Protein AF-A0A3S1BYD7-F1 (afdb_monomer_lite)

InterPro domains:
  IPR038269 SCAN domain superfamily [G3DSA:1.10.4020.10] (41-132)

pLDDT: mean 80.44, std 8.36, range [53.59, 92.0]

Structure (mmCIF, N/CA/C/O backbone):
data_AF-A0A3S1BYD7-F1
#
_entry.id   AF-A0A3S1BYD7-F1
#
loop_
_atom_site.group_PDB
_atom_site.id
_atom_site.type_symbol
_atom_site.label_atom_id
_atom_site.label_alt_id
_atom_site.label_comp_id
_atom_site.label_asym_id
_atom_site.label_entity_id
_atom_site.label_seq_id
_atom_site.pdbx_PDB_ins_code
_atom_site.Cartn_x
_atom_site.Cartn_y
_atom_site.Cartn_z
_atom_site.occupancy
_atom_site.B_iso_or_equiv
_atom_site.auth_seq_id
_atom_site.auth_comp_id
_atom_site.auth_asym_id
_atom_site.auth_atom_id
_atom_site.pdbx_PDB_model_num
ATOM 1 N N . MET A 1 1 ? -75.724 16.930 6.992 1.00 60.81 1 MET A N 1
ATOM 2 C CA . MET A 1 1 ? -74.739 16.779 8.090 1.00 60.81 1 MET A CA 1
ATOM 3 C C . MET A 1 1 ? -73.630 15.796 7.715 1.00 60.81 1 MET A C 1
ATOM 5 O O . MET A 1 1 ? -72.481 16.192 7.836 1.00 60.81 1 MET A O 1
ATOM 9 N N . LEU A 1 2 ? -73.949 14.623 7.149 1.00 60.59 2 LEU A N 1
ATOM 10 C CA . LEU A 1 2 ? -72.972 13.613 6.694 1.00 60.59 2 LEU A CA 1
ATOM 11 C C . LEU A 1 2 ? -71.864 14.118 5.737 1.00 60.59 2 LEU A C 1
ATOM 13 O O . LEU A 1 2 ? -70.693 13.892 6.011 1.00 60.59 2 LEU A O 1
ATOM 17 N N . GLU A 1 3 ? -72.181 14.883 4.685 1.00 68.62 3 GLU A N 1
ATOM 18 C CA . GLU A 1 3 ? -71.160 15.394 3.735 1.00 68.62 3 GLU A CA 1
ATOM 19 C C . GLU A 1 3 ? -70.104 16.321 4.367 1.00 68.62 3 GLU A C 1
ATOM 21 O O . GLU A 1 3 ? -68.963 16.390 3.908 1.00 68.62 3 GLU A O 1
ATOM 26 N N . ARG A 1 4 ? -70.468 17.066 5.422 1.00 69.12 4 ARG A N 1
ATOM 27 C CA . ARG A 1 4 ? -69.513 17.927 6.141 1.00 69.12 4 ARG A CA 1
ATOM 28 C C . ARG A 1 4 ? -68.561 17.101 7.002 1.00 69.12 4 ARG A C 1
ATOM 30 O O . ARG A 1 4 ? -67.399 17.473 7.126 1.00 69.12 4 ARG A O 1
ATOM 37 N N . GLU A 1 5 ? -69.036 15.997 7.569 1.00 73.69 5 GLU A N 1
ATOM 38 C CA . GLU A 1 5 ? -68.197 15.076 8.338 1.00 73.69 5 GLU A CA 1
ATOM 39 C C . GLU A 1 5 ? -67.240 14.290 7.436 1.00 73.69 5 GLU A C 1
ATOM 41 O O . GLU A 1 5 ? -66.079 14.119 7.795 1.00 73.69 5 GLU A O 1
ATOM 46 N N . GLU A 1 6 ? -67.673 13.876 6.243 1.00 76.94 6 GLU A N 1
ATOM 47 C CA . GLU A 1 6 ? -66.800 13.203 5.270 1.00 76.94 6 GLU A CA 1
ATOM 48 C C . GLU A 1 6 ? -65.704 14.123 4.727 1.00 76.94 6 GLU A C 1
ATOM 50 O O . GLU A 1 6 ? -64.537 13.729 4.706 1.00 76.94 6 GLU A O 1
ATOM 55 N N . LYS A 1 7 ? -66.033 15.373 4.372 1.00 78.12 7 LYS A N 1
ATOM 56 C CA . LYS A 1 7 ? -65.018 16.366 3.974 1.00 78.12 7 LYS A CA 1
ATOM 57 C C . LYS A 1 7 ? -64.019 16.647 5.089 1.00 78.12 7 LYS A C 1
ATOM 59 O O . LYS A 1 7 ? -62.832 16.778 4.814 1.00 78.12 7 LYS A O 1
ATOM 64 N N . LYS A 1 8 ? -64.479 16.707 6.341 1.00 77.88 8 LYS A N 1
ATOM 65 C CA . LYS A 1 8 ? -63.600 16.900 7.499 1.00 77.88 8 LYS A CA 1
ATOM 66 C C . LYS A 1 8 ? -62.650 15.712 7.689 1.00 77.88 8 LYS A C 1
ATOM 68 O O . LYS A 1 8 ? -61.458 15.923 7.869 1.00 77.88 8 LYS A O 1
ATOM 73 N N . LYS A 1 9 ? -63.148 14.478 7.547 1.00 79.62 9 LYS A N 1
ATOM 74 C CA . LYS A 1 9 ? -62.322 13.257 7.583 1.00 79.62 9 LYS A CA 1
ATOM 75 C C . LYS A 1 9 ? -61.307 13.190 6.436 1.00 79.62 9 LYS A C 1
ATOM 77 O O . LYS A 1 9 ? -60.188 12.739 6.652 1.00 79.62 9 LYS A O 1
ATOM 82 N N . GLN A 1 10 ? -61.674 13.638 5.233 1.00 79.38 10 GLN A N 1
ATOM 83 C CA . GLN A 1 10 ? -60.751 13.708 4.093 1.00 79.38 10 GLN A CA 1
ATOM 84 C C . GLN A 1 10 ? -59.644 14.741 4.317 1.00 79.38 10 GLN A C 1
ATOM 86 O O . GLN A 1 10 ? -58.482 14.431 4.072 1.00 79.38 10 GLN A O 1
ATOM 91 N N . LEU A 1 11 ? -59.989 15.921 4.842 1.00 81.38 11 LEU A N 1
ATOM 92 C CA . LEU A 1 11 ? -59.012 16.954 5.193 1.00 81.38 11 LEU A CA 1
ATOM 93 C C . LEU A 1 11 ? -58.039 16.458 6.272 1.00 81.38 11 LEU A C 1
ATOM 95 O O . LEU A 1 11 ? -56.831 16.583 6.105 1.00 81.38 11 LEU A O 1
ATOM 99 N N . GLU A 1 12 ? -58.550 15.807 7.322 1.00 81.50 12 GLU A N 1
ATOM 100 C CA . GLU A 1 12 ? -57.721 15.208 8.378 1.00 81.50 12 GLU A CA 1
ATOM 101 C C . GLU A 1 12 ? -56.810 14.087 7.844 1.00 81.50 12 GLU A C 1
ATOM 103 O O . GLU A 1 12 ? -55.666 13.953 8.276 1.00 81.50 12 GLU A O 1
ATOM 108 N N . HIS A 1 13 ? -57.285 13.271 6.898 1.00 81.38 13 HIS A N 1
ATOM 109 C CA . HIS A 1 13 ? -56.468 12.235 6.260 1.00 81.38 13 HIS A CA 1
ATOM 110 C C . HIS A 1 13 ? -55.377 12.839 5.361 1.00 81.38 13 HIS A C 1
ATOM 112 O O . HIS A 1 13 ? -54.250 12.345 5.329 1.00 81.38 13 HIS A O 1
ATOM 118 N N . GLU A 1 14 ? -55.688 13.908 4.627 1.00 85.88 14 GLU A N 1
ATOM 119 C CA . GLU A 1 14 ? -54.725 14.608 3.775 1.00 85.88 14 GLU A CA 1
ATOM 120 C C . GLU A 1 14 ? -53.651 15.329 4.602 1.00 85.88 14 GLU A C 1
ATOM 122 O O . GLU A 1 14 ? -52.470 15.267 4.262 1.00 85.88 14 GLU A O 1
ATOM 127 N N . GLU A 1 15 ? -54.028 15.944 5.726 1.00 86.69 15 GLU A N 1
ATOM 128 C CA . GLU A 1 15 ? -53.088 16.539 6.681 1.00 86.69 15 GLU A CA 1
ATOM 129 C C . GLU A 1 15 ? -52.173 15.489 7.314 1.00 86.69 15 GLU A C 1
ATOM 131 O O . GLU A 1 15 ? -50.957 15.681 7.339 1.00 86.69 15 GLU A O 1
ATOM 136 N N . LYS A 1 16 ? -52.722 14.344 7.743 1.00 86.94 16 LYS A N 1
ATOM 137 C CA . LYS A 1 16 ? -51.916 13.223 8.254 1.00 86.94 16 LYS A CA 1
ATOM 138 C C . LYS A 1 16 ? -50.951 12.684 7.206 1.00 86.94 16 LYS A C 1
ATOM 140 O O . LYS A 1 16 ? -49.805 12.394 7.532 1.00 86.94 16 LYS A O 1
ATOM 145 N N . LYS A 1 17 ? -51.380 12.582 5.944 1.00 85.19 17 LYS A N 1
ATOM 146 C CA . LYS A 1 17 ? -50.512 12.149 4.842 1.00 85.19 17 LYS A CA 1
ATOM 147 C C . LYS A 1 17 ? -49.372 13.143 4.597 1.00 85.19 17 LYS A C 1
ATOM 149 O O . LYS A 1 17 ? -48.230 12.722 4.460 1.00 85.19 17 LYS A O 1
ATOM 154 N N . LYS A 1 18 ? -49.655 14.450 4.604 1.00 86.44 18 LYS A N 1
ATOM 155 C CA . LYS A 1 18 ? -48.631 15.504 4.472 1.00 86.44 18 LYS A CA 1
ATOM 156 C C . LYS A 1 18 ? -47.653 15.513 5.648 1.00 86.44 18 LYS A C 1
ATOM 158 O O . LYS A 1 18 ? -46.461 15.709 5.435 1.00 86.44 18 LYS A O 1
ATOM 163 N N . GLN A 1 19 ? -48.139 15.283 6.869 1.00 85.19 19 GLN A N 1
ATOM 164 C CA . GLN A 1 19 ? -47.287 15.133 8.052 1.00 85.19 19 GLN A CA 1
ATOM 165 C C . GLN A 1 19 ? -46.371 13.914 7.932 1.00 85.19 19 GLN A C 1
ATOM 167 O O . GLN A 1 19 ? -45.173 14.050 8.158 1.00 85.19 19 GLN A O 1
ATOM 172 N N . LEU A 1 20 ? -46.905 12.770 7.499 1.00 84.56 20 LEU A N 1
ATOM 173 C CA . LEU A 1 20 ? -46.124 11.552 7.285 1.00 84.56 20 LEU A CA 1
ATOM 174 C C . LEU A 1 20 ? -45.035 11.757 6.216 1.00 84.56 20 LEU A C 1
ATOM 176 O O . LEU A 1 20 ? -43.879 11.424 6.444 1.00 84.56 20 LEU A O 1
ATOM 180 N N . GLU A 1 21 ? -45.372 12.387 5.085 1.00 85.00 21 GLU A N 1
ATOM 181 C CA . GLU A 1 21 ? -44.408 12.699 4.017 1.00 85.00 21 GLU A CA 1
ATOM 182 C C . GLU A 1 21 ? -43.311 13.680 4.467 1.00 85.00 21 GLU A C 1
ATOM 184 O O . GLU A 1 21 ? -42.163 13.576 4.031 1.00 85.00 21 GLU A O 1
ATOM 189 N N . HIS A 1 22 ? -43.645 14.649 5.324 1.00 87.50 22 HIS A N 1
ATOM 190 C CA . HIS A 1 22 ? -42.669 15.572 5.901 1.00 87.50 22 HIS A CA 1
ATOM 191 C C . HIS A 1 22 ? -41.738 14.859 6.890 1.00 87.50 22 HIS A C 1
ATOM 193 O O . HIS A 1 22 ? -40.525 15.062 6.849 1.00 87.50 22 HIS A O 1
ATOM 199 N N . GLU A 1 23 ? -42.294 14.004 7.747 1.00 86.81 23 GLU A N 1
ATOM 200 C CA . GLU A 1 23 ? -41.538 13.217 8.719 1.00 86.81 23 GLU A CA 1
ATOM 201 C C . GLU A 1 23 ? -40.587 12.228 8.023 1.00 86.81 23 GLU A C 1
ATOM 203 O O . GLU A 1 23 ? -39.423 12.114 8.406 1.00 86.81 23 GLU A O 1
ATOM 208 N N . ASP A 1 24 ? -41.031 11.581 6.943 1.00 89.88 24 ASP A N 1
ATOM 209 C CA . ASP A 1 24 ? -40.195 10.686 6.137 1.00 89.88 24 ASP A CA 1
ATOM 210 C C . ASP A 1 24 ? -39.054 11.435 5.435 1.00 89.88 24 ASP A C 1
ATOM 212 O O . ASP A 1 24 ? -37.917 10.959 5.421 1.00 89.88 24 ASP A O 1
ATOM 216 N N . LYS A 1 25 ? -39.314 12.638 4.904 1.00 88.56 25 LYS A N 1
ATOM 217 C CA . LYS A 1 25 ? -38.262 13.493 4.324 1.00 88.56 25 LYS A CA 1
ATOM 218 C C . LYS A 1 25 ? -37.241 13.938 5.367 1.00 88.56 25 LYS A C 1
ATOM 220 O O . LYS A 1 25 ? -36.048 13.930 5.076 1.00 88.56 25 LYS A O 1
ATOM 225 N N . GLN A 1 26 ? -37.685 14.299 6.572 1.00 82.19 26 GLN A N 1
ATOM 226 C CA . GLN A 1 26 ? -36.778 14.644 7.670 1.00 82.19 26 GLN A CA 1
ATOM 227 C C . GLN A 1 26 ? -35.909 13.451 8.077 1.00 82.19 26 GLN A C 1
ATOM 229 O O . GLN A 1 26 ? -34.695 13.598 8.185 1.00 82.19 26 GLN A O 1
ATOM 234 N N . LYS A 1 27 ? -36.494 12.255 8.204 1.00 86.12 27 LYS A N 1
ATOM 235 C CA . LYS A 1 27 ? -35.742 11.024 8.500 1.00 86.12 27 LYS A CA 1
ATOM 236 C C . LYS A 1 27 ? -34.715 10.691 7.417 1.00 86.12 27 LYS A C 1
ATOM 238 O O . LYS A 1 27 ? -33.607 10.268 7.740 1.00 86.12 27 LYS A O 1
ATOM 243 N N . GLN A 1 28 ? -35.057 10.889 6.142 1.00 83.75 28 GLN A N 1
ATOM 244 C CA . GLN A 1 28 ? -34.120 10.682 5.031 1.00 83.75 28 GLN A CA 1
ATOM 245 C C . GLN A 1 28 ? -32.948 11.668 5.074 1.00 83.75 28 GLN A C 1
ATOM 247 O O . GLN A 1 28 ? -31.803 11.243 4.928 1.00 83.75 28 GLN A O 1
ATOM 252 N N . LEU A 1 29 ? -33.219 12.952 5.329 1.00 86.50 29 LEU A N 1
ATOM 253 C CA . LEU A 1 29 ? -32.185 13.979 5.474 1.00 86.50 29 LEU A CA 1
ATOM 254 C C . LEU A 1 29 ? -31.250 13.680 6.653 1.00 86.50 29 LEU A C 1
ATOM 256 O O . LEU A 1 29 ? -30.033 13.692 6.481 1.00 86.50 29 LEU A O 1
ATOM 260 N N . GLU A 1 30 ? -31.795 13.323 7.819 1.00 88.06 30 GLU A N 1
ATOM 261 C CA . GLU A 1 30 ? -30.988 12.947 8.988 1.00 88.06 30 GLU A CA 1
ATOM 262 C C . GLU A 1 30 ? -30.117 11.710 8.729 1.00 88.06 30 GLU A C 1
ATOM 264 O O . GLU A 1 30 ? -28.967 11.646 9.170 1.00 88.06 30 GLU A O 1
ATOM 269 N N . HIS A 1 31 ? -30.645 10.709 8.022 1.00 83.19 31 HIS A N 1
ATOM 270 C CA . HIS A 1 31 ? -29.878 9.522 7.651 1.00 83.19 31 HIS A CA 1
ATOM 271 C C . HIS A 1 31 ? -28.734 9.870 6.688 1.00 83.19 31 HIS A C 1
ATOM 273 O O . HIS A 1 31 ? -27.617 9.376 6.846 1.00 83.19 31 HIS A O 1
ATOM 279 N N . GLU A 1 32 ? -28.987 10.740 5.708 1.00 87.44 32 GLU A N 1
ATOM 280 C CA . GLU A 1 32 ? -27.967 11.193 4.764 1.00 87.44 32 GLU A CA 1
ATOM 281 C C . GLU A 1 32 ? -26.860 12.004 5.458 1.00 87.44 32 GLU A C 1
ATOM 283 O O . GLU A 1 32 ? -25.678 11.800 5.178 1.00 87.44 32 GLU A O 1
ATOM 288 N N . GLU A 1 33 ? -27.213 12.874 6.408 1.00 87.75 33 GLU A N 1
ATOM 289 C CA . GLU A 1 33 ? -26.241 13.624 7.210 1.00 87.75 33 GLU A CA 1
ATOM 290 C C . GLU A 1 33 ? -25.388 12.711 8.095 1.00 87.75 33 GLU A C 1
ATOM 292 O O . GLU A 1 33 ? -24.161 12.838 8.099 1.00 87.75 33 GLU A O 1
ATOM 297 N N . LYS A 1 34 ? -26.003 11.747 8.792 1.00 85.00 34 LYS A N 1
ATOM 298 C CA . LYS A 1 34 ? -25.270 10.752 9.593 1.00 85.00 34 LYS A CA 1
ATOM 299 C C . LYS A 1 34 ? -24.313 9.930 8.735 1.00 85.00 34 LYS A C 1
ATOM 301 O O . LYS A 1 34 ? -23.174 9.708 9.137 1.00 85.00 34 LYS A O 1
ATOM 306 N N . LYS A 1 35 ? -24.741 9.527 7.534 1.00 82.12 35 LYS A N 1
ATOM 307 C CA . LYS A 1 35 ? -23.885 8.811 6.582 1.00 82.12 35 LYS A CA 1
ATOM 308 C C . LYS A 1 35 ? -22.670 9.653 6.174 1.00 82.12 35 LYS A C 1
ATOM 310 O O . LYS A 1 35 ? -21.548 9.162 6.238 1.00 82.12 35 LYS A O 1
ATOM 315 N N . LYS A 1 36 ? -22.870 10.932 5.833 1.00 84.44 36 LYS A N 1
ATOM 316 C CA . LYS A 1 36 ? -21.773 11.859 5.490 1.00 84.44 36 LYS A CA 1
ATOM 317 C C . LYS A 1 36 ? -20.797 12.067 6.652 1.00 84.44 36 LYS A C 1
ATOM 319 O O . LYS A 1 36 ? -19.593 12.158 6.424 1.00 84.44 36 LYS A O 1
ATOM 324 N N . GLN A 1 37 ? -21.297 12.141 7.888 1.00 81.56 37 GLN A N 1
ATOM 325 C CA . GLN A 1 37 ? -20.452 12.272 9.081 1.00 81.56 37 GLN A CA 1
ATOM 326 C C . GLN A 1 37 ? -19.580 11.032 9.308 1.00 81.56 37 GLN A C 1
ATOM 328 O O . GLN A 1 37 ? -18.382 11.181 9.541 1.00 81.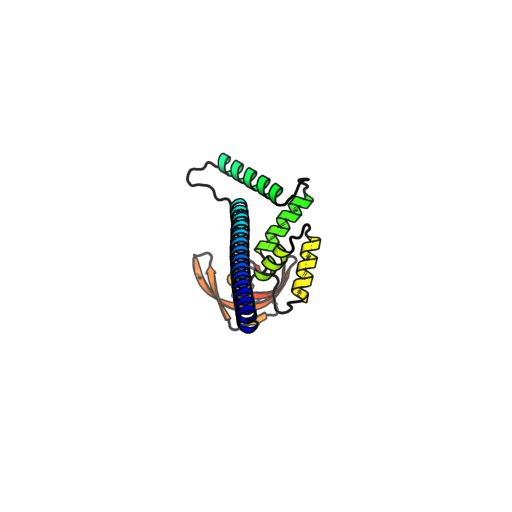56 37 GLN A O 1
ATOM 333 N N . LEU A 1 38 ? -20.151 9.831 9.177 1.00 76.75 38 LEU A N 1
ATOM 334 C CA . LEU A 1 38 ? -19.411 8.571 9.294 1.00 76.75 38 LEU A CA 1
ATOM 335 C C . LEU A 1 38 ? -18.312 8.459 8.229 1.00 76.75 38 LEU A C 1
ATOM 337 O O . LEU A 1 38 ? -17.161 8.204 8.571 1.00 76.75 38 LEU A O 1
ATOM 341 N N . GLU A 1 39 ? -18.631 8.748 6.964 1.00 72.62 39 GLU A N 1
ATOM 342 C CA . GLU A 1 39 ? -17.644 8.740 5.873 1.00 72.62 39 GLU A CA 1
ATOM 343 C C . GLU A 1 39 ? -16.493 9.734 6.121 1.00 72.62 39 GLU A C 1
ATO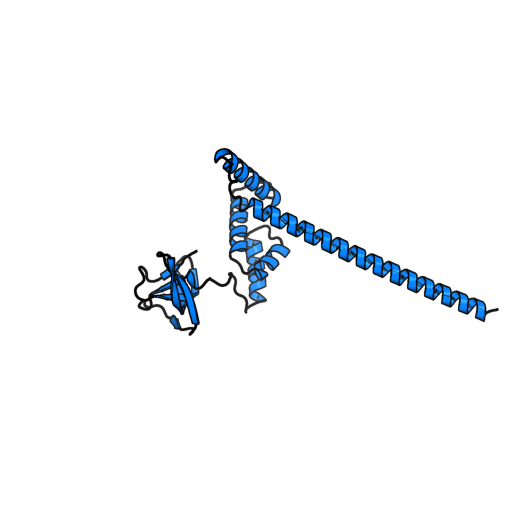M 345 O O . GLU A 1 39 ? -15.330 9.442 5.835 1.00 72.62 39 GLU A O 1
ATOM 350 N N . HIS A 1 40 ? -16.792 10.923 6.659 1.00 73.31 40 HIS A N 1
ATOM 351 C CA . HIS A 1 40 ? -15.769 11.909 7.009 1.00 73.31 40 HIS A CA 1
ATOM 352 C C . HIS A 1 40 ? -14.891 11.433 8.177 1.00 73.31 40 HIS A C 1
ATOM 354 O O . HIS A 1 40 ? -13.677 11.644 8.168 1.00 73.31 40 HIS A O 1
ATOM 360 N N . GLU A 1 41 ? -15.482 10.793 9.186 1.00 71.31 41 GLU A N 1
ATOM 361 C CA . GLU A 1 41 ? -14.743 10.242 10.322 1.00 71.31 41 GLU A CA 1
ATOM 362 C C . GLU A 1 41 ? -13.821 9.088 9.901 1.00 71.31 41 GLU A C 1
ATOM 364 O O . GLU A 1 41 ? -12.665 9.043 10.325 1.00 71.31 41 GLU A O 1
ATOM 369 N N . GLU A 1 42 ? -14.287 8.199 9.023 1.00 73.25 42 GLU A N 1
ATOM 370 C CA . GLU A 1 42 ? -13.480 7.110 8.462 1.00 73.25 42 GLU A CA 1
ATOM 371 C C . GLU A 1 42 ? -12.311 7.637 7.630 1.00 73.25 42 GLU A C 1
ATOM 373 O O . GLU A 1 42 ? -11.165 7.261 7.882 1.00 73.25 42 GLU A O 1
ATOM 378 N N . LYS A 1 43 ? -12.559 8.588 6.719 1.00 68.12 43 LYS A N 1
ATOM 379 C CA . LYS A 1 43 ? -11.488 9.239 5.944 1.00 68.12 43 LYS A CA 1
ATOM 380 C C . LYS A 1 43 ? -10.465 9.925 6.838 1.00 68.12 43 LYS A C 1
ATOM 382 O O . LYS A 1 43 ? -9.271 9.875 6.556 1.00 68.12 43 LYS A O 1
ATOM 387 N N . LYS A 1 44 ? -10.912 10.563 7.923 1.00 69.12 44 LYS A N 1
ATOM 388 C CA . LYS A 1 44 ? -10.015 11.198 8.894 1.00 69.12 44 LYS A CA 1
ATOM 389 C C . LYS A 1 44 ? -9.135 10.164 9.598 1.00 69.12 44 LYS A C 1
ATOM 391 O O . LYS A 1 44 ? -7.932 10.383 9.703 1.00 69.12 44 LYS A O 1
ATOM 396 N N . LYS A 1 45 ? -9.708 9.040 10.041 1.00 71.31 45 LYS A N 1
ATOM 397 C CA . LYS A 1 45 ? -8.954 7.926 10.644 1.00 71.31 45 LYS A CA 1
ATOM 398 C C . LYS A 1 45 ? -7.939 7.343 9.664 1.00 71.31 45 LYS A C 1
ATOM 400 O O . LYS A 1 45 ? -6.809 7.058 10.049 1.00 71.31 45 LYS A O 1
ATOM 405 N N . GLU A 1 46 ? -8.322 7.199 8.400 1.00 65.62 46 GLU A N 1
ATOM 406 C CA . GLU A 1 46 ? -7.445 6.689 7.350 1.00 65.62 46 GLU A CA 1
ATOM 407 C C . GLU A 1 46 ? -6.281 7.643 7.044 1.00 65.62 46 GLU A C 1
ATOM 409 O O . GLU A 1 46 ? -5.135 7.202 6.964 1.00 65.62 46 GLU A O 1
ATOM 414 N N . LEU A 1 47 ? -6.553 8.948 6.945 1.00 60.28 47 LEU A N 1
ATOM 415 C CA . LEU A 1 47 ? -5.532 9.979 6.748 1.00 60.28 47 LEU A CA 1
ATOM 416 C C . LEU A 1 47 ? -4.543 10.013 7.921 1.00 60.28 47 LEU A C 1
ATOM 418 O O . LEU A 1 47 ? -3.333 10.030 7.713 1.00 60.28 47 LEU A O 1
ATOM 422 N N . GLU A 1 48 ? -5.048 9.950 9.154 1.00 69.19 48 GLU A N 1
ATOM 423 C CA . GLU A 1 48 ? -4.219 9.912 10.362 1.00 69.19 48 GLU A CA 1
ATOM 424 C C . GLU A 1 48 ? -3.345 8.646 10.401 1.00 69.19 48 GLU A C 1
ATOM 426 O O . GLU A 1 48 ? -2.166 8.690 10.758 1.00 69.19 48 GLU A O 1
ATOM 431 N N . LEU A 1 49 ? -3.896 7.504 9.983 1.00 68.00 49 LEU A N 1
ATOM 432 C CA . LEU A 1 49 ? -3.150 6.257 9.848 1.00 68.00 49 LEU A CA 1
ATOM 433 C C . LEU A 1 49 ? -2.076 6.353 8.753 1.00 68.00 49 LEU A C 1
ATOM 435 O O . LEU A 1 49 ? -0.983 5.809 8.907 1.00 68.00 49 LEU A O 1
ATOM 439 N N . GLN A 1 50 ? -2.360 7.050 7.654 1.00 66.19 50 GLN A N 1
ATOM 440 C CA . GLN A 1 50 ? -1.406 7.274 6.574 1.00 66.19 50 GLN A CA 1
ATOM 441 C C . GLN A 1 50 ? -0.260 8.200 7.006 1.00 66.19 50 GLN A C 1
ATOM 443 O O . GLN A 1 50 ? 0.900 7.895 6.716 1.00 66.19 50 GLN A O 1
ATOM 448 N N . GLU A 1 51 ? -0.552 9.272 7.746 1.00 67.25 51 GLU A N 1
ATOM 449 C CA . GLU A 1 51 ? 0.462 10.151 8.343 1.00 67.25 51 GLU A CA 1
ATOM 450 C C . GLU A 1 51 ? 1.348 9.399 9.343 1.00 67.25 51 GLU A C 1
ATOM 452 O O . GLU A 1 51 ? 2.573 9.540 9.309 1.00 67.25 51 GLU A O 1
ATOM 457 N N . LYS A 1 52 ? 0.761 8.524 10.175 1.00 69.56 52 LYS A N 1
ATOM 458 C CA . LYS A 1 52 ? 1.512 7.643 11.090 1.00 69.56 52 LYS A CA 1
ATOM 459 C C . LYS A 1 52 ? 2.522 6.759 10.349 1.00 69.56 52 LYS A C 1
ATOM 461 O O . LYS A 1 52 ? 3.608 6.508 10.866 1.00 69.56 52 LYS A O 1
ATOM 466 N N . LYS A 1 53 ? 2.19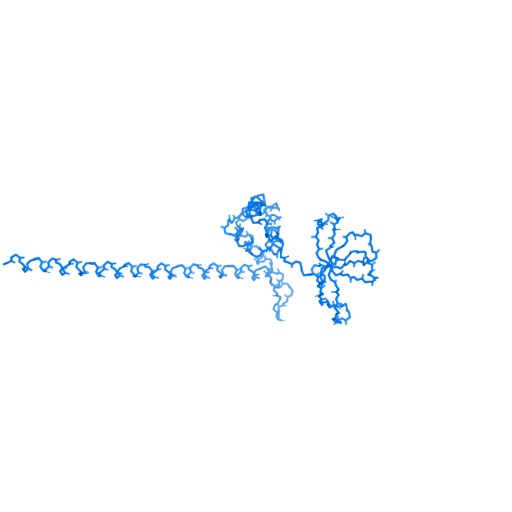2 6.321 9.130 1.00 71.94 53 LYS A N 1
ATOM 467 C CA . LYS A 1 53 ? 3.001 5.398 8.312 1.00 71.94 53 LYS A CA 1
ATOM 468 C C . LYS A 1 53 ? 4.080 6.071 7.458 1.00 71.94 53 LYS A C 1
ATOM 470 O O . LYS A 1 53 ? 4.972 5.376 6.977 1.00 71.94 53 LYS A O 1
ATOM 475 N N . GLN A 1 54 ? 3.988 7.377 7.210 1.00 77.00 54 GLN A N 1
ATOM 476 C CA . GLN A 1 54 ? 4.897 8.122 6.321 1.00 77.00 54 GLN A CA 1
ATOM 477 C C . GLN A 1 54 ? 5.463 9.369 7.010 1.00 77.00 54 GLN A C 1
ATOM 479 O O . GLN A 1 54 ? 5.574 10.434 6.408 1.00 77.00 54 GLN A O 1
ATOM 484 N N . ALA A 1 55 ? 5.809 9.240 8.291 1.00 77.94 55 ALA A N 1
ATOM 485 C CA . ALA A 1 55 ? 6.343 10.346 9.069 1.00 77.94 55 ALA A CA 1
ATOM 486 C C . ALA A 1 55 ? 7.627 10.904 8.433 1.00 77.94 55 ALA A C 1
ATOM 488 O O . ALA A 1 55 ? 8.624 10.199 8.294 1.00 77.94 55 ALA A O 1
ATOM 489 N N . THR A 1 56 ? 7.612 12.190 8.090 1.00 81.31 56 THR A N 1
ATOM 490 C CA . THR A 1 56 ? 8.785 12.946 7.639 1.00 81.31 56 THR A CA 1
ATOM 491 C C . THR A 1 56 ? 9.311 13.825 8.772 1.00 81.31 56 THR A C 1
ATOM 493 O O . THR A 1 56 ? 8.513 14.285 9.599 1.00 81.31 56 THR A O 1
ATOM 496 N N . PRO A 1 57 ? 10.632 14.049 8.877 1.00 83.81 57 PRO A N 1
ATOM 497 C CA . PRO A 1 57 ? 11.191 14.949 9.883 1.00 83.81 57 PRO A CA 1
ATOM 498 C C . PRO A 1 57 ? 10.735 16.396 9.637 1.00 83.81 57 PRO A C 1
ATOM 500 O O . PRO A 1 57 ? 10.588 16.820 8.492 1.00 83.81 57 PRO A O 1
ATOM 503 N N . LEU A 1 58 ? 10.504 17.148 10.718 1.00 83.62 58 LEU A N 1
ATOM 504 C CA . LEU A 1 58 ? 10.217 18.587 10.636 1.00 83.62 58 LEU A CA 1
ATOM 505 C C . LEU A 1 58 ? 11.517 19.372 10.401 1.00 83.62 58 LEU A C 1
ATOM 507 O O . LEU A 1 58 ? 12.581 18.923 10.819 1.00 83.62 58 LEU A O 1
ATOM 511 N N . GLU A 1 59 ? 11.426 20.563 9.801 1.00 79.31 59 GLU A N 1
ATOM 512 C CA . GLU A 1 59 ? 12.599 21.374 9.415 1.00 79.31 59 GLU A CA 1
ATOM 513 C C . GLU A 1 59 ? 13.577 21.659 10.567 1.00 79.31 59 GLU A C 1
ATOM 515 O O . GLU A 1 59 ? 14.783 21.729 10.349 1.00 79.31 59 GLU A O 1
ATOM 520 N N . SER A 1 60 ? 13.073 21.806 11.794 1.00 79.69 60 SER A N 1
ATOM 521 C CA . SER A 1 60 ? 13.861 22.121 12.993 1.00 79.69 60 SER A CA 1
ATOM 522 C C . SER A 1 60 ? 14.015 20.950 13.969 1.00 79.69 60 SER A C 1
ATOM 524 O O . SER A 1 60 ? 14.508 21.142 15.080 1.00 79.69 60 SER A O 1
ATOM 526 N N . GLN A 1 61 ? 13.567 19.749 13.597 1.00 87.19 61 GLN A N 1
ATOM 527 C CA . GLN A 1 61 ? 13.561 18.591 14.488 1.00 87.19 61 GLN A CA 1
ATOM 528 C C . GLN A 1 61 ? 14.916 17.880 14.494 1.00 87.19 61 GLN A C 1
ATOM 530 O O . GLN A 1 61 ? 15.487 17.581 13.447 1.00 87.19 61 GLN A O 1
ATOM 535 N N . ASP A 1 62 ? 15.404 17.555 15.689 1.00 90.44 62 ASP A N 1
ATOM 536 C CA . ASP A 1 62 ? 16.573 16.701 15.862 1.00 90.44 62 ASP A CA 1
ATOM 537 C C . ASP A 1 62 ? 16.239 15.213 15.627 1.00 90.44 62 ASP A C 1
ATOM 539 O O . ASP A 1 62 ? 15.083 14.779 15.707 1.00 90.44 62 ASP A O 1
ATOM 543 N N . ILE A 1 63 ? 17.269 14.417 15.324 1.00 89.56 63 ILE A N 1
ATOM 544 C CA . ILE A 1 63 ? 17.121 12.997 14.974 1.00 89.56 63 ILE A CA 1
ATOM 545 C C . ILE A 1 63 ? 16.546 12.190 16.144 1.00 89.56 63 ILE A C 1
ATOM 547 O O . ILE A 1 63 ? 15.698 11.328 15.912 1.00 89.56 63 ILE A O 1
ATOM 551 N N . ASP A 1 64 ? 16.946 12.473 17.384 1.00 92.00 64 ASP A N 1
ATOM 552 C CA . ASP A 1 64 ? 16.489 11.720 18.557 1.00 92.00 64 ASP A CA 1
ATOM 553 C C . ASP A 1 64 ? 14.990 11.943 18.802 1.00 92.00 64 ASP A C 1
ATOM 555 O O . ASP A 1 64 ? 14.224 10.989 19.000 1.00 92.00 64 ASP A O 1
ATOM 559 N N . SER A 1 65 ? 14.533 13.190 18.685 1.00 87.31 65 SER A N 1
ATOM 560 C CA . SER A 1 65 ? 13.116 13.551 18.726 1.00 87.31 65 SER A CA 1
ATOM 561 C C . SER A 1 65 ? 12.333 12.942 17.564 1.00 87.31 65 SER A C 1
ATOM 563 O O . SER A 1 65 ? 11.203 12.483 17.758 1.00 87.31 65 SER A O 1
ATOM 565 N N . PHE A 1 66 ? 12.906 12.897 16.355 1.00 88.81 66 PHE A N 1
ATOM 566 C CA . PHE A 1 66 ? 12.254 12.260 15.208 1.00 88.81 66 PHE A CA 1
ATOM 567 C C . PHE A 1 66 ? 12.090 10.753 15.415 1.00 88.81 66 PHE A C 1
ATOM 569 O O . PHE A 1 66 ? 10.985 10.233 15.264 1.00 88.81 66 PHE A O 1
ATOM 576 N N . VAL A 1 67 ? 13.150 10.056 15.829 1.00 90.00 67 VAL A N 1
ATOM 577 C CA . VAL A 1 67 ? 13.116 8.616 16.119 1.00 90.00 67 VAL A CA 1
ATOM 578 C C . VAL A 1 67 ? 12.108 8.309 17.223 1.00 90.00 67 VAL A C 1
ATOM 580 O O . VAL A 1 67 ? 11.350 7.347 17.109 1.00 90.00 67 VAL A O 1
ATOM 583 N N . THR A 1 68 ? 12.053 9.134 18.269 1.00 89.75 68 THR A N 1
ATOM 584 C CA . THR A 1 68 ? 11.068 8.987 19.350 1.00 89.75 68 THR A CA 1
ATOM 585 C C . THR A 1 68 ? 9.645 9.109 18.814 1.00 89.75 68 THR A C 1
ATOM 587 O O . THR A 1 68 ? 8.804 8.259 19.105 1.00 89.75 68 THR A O 1
ATOM 590 N N . ARG A 1 69 ? 9.385 10.100 17.954 1.00 88.12 69 ARG A N 1
ATOM 591 C CA . ARG A 1 69 ? 8.081 10.255 17.304 1.00 88.12 69 ARG A CA 1
ATOM 592 C C . ARG A 1 69 ? 7.737 9.054 16.424 1.00 88.12 69 ARG A C 1
ATOM 594 O O . ARG A 1 69 ? 6.633 8.540 16.536 1.00 88.12 69 ARG A O 1
ATOM 601 N N . VAL A 1 70 ? 8.663 8.574 15.595 1.00 87.00 70 VAL A N 1
ATOM 602 C CA . VAL A 1 70 ? 8.436 7.394 14.740 1.00 87.00 70 VAL A CA 1
ATOM 603 C C . VAL A 1 70 ? 8.097 6.160 15.579 1.00 87.00 70 VAL A C 1
ATOM 605 O O . VAL A 1 70 ? 7.157 5.446 15.241 1.00 87.00 70 VAL A O 1
ATOM 608 N N . LYS A 1 71 ? 8.792 5.941 16.703 1.00 87.25 71 LYS A N 1
ATOM 609 C CA . LYS A 1 71 ? 8.473 4.852 17.642 1.00 87.25 71 LYS A CA 1
ATOM 610 C C . LYS A 1 71 ? 7.051 4.971 18.188 1.00 87.25 71 LYS A C 1
ATOM 612 O O . LYS A 1 71 ? 6.296 4.012 18.103 1.00 87.25 71 LYS A O 1
ATOM 617 N N . MET A 1 72 ? 6.662 6.156 18.659 1.00 86.06 72 MET A N 1
ATOM 618 C CA . MET A 1 72 ? 5.310 6.393 19.178 1.00 86.06 72 MET A CA 1
ATOM 619 C C . MET A 1 72 ? 4.225 6.179 18.116 1.00 86.06 72 MET A C 1
ATOM 621 O O . MET A 1 72 ? 3.182 5.602 18.407 1.00 86.06 72 MET A O 1
ATOM 625 N N . LEU A 1 73 ? 4.461 6.630 16.879 1.00 84.12 73 LEU A N 1
ATOM 626 C CA . LEU A 1 73 ? 3.522 6.431 15.771 1.00 84.12 73 LEU A CA 1
ATOM 627 C C . LEU A 1 73 ? 3.388 4.945 15.414 1.00 84.12 73 LEU A C 1
ATOM 629 O O . LEU A 1 73 ? 2.289 4.490 15.106 1.00 84.12 73 LEU A O 1
ATOM 633 N N . PHE A 1 74 ? 4.488 4.194 15.484 1.00 84.69 74 PHE A N 1
ATOM 634 C CA . PHE A 1 74 ? 4.494 2.756 15.246 1.00 84.69 74 PHE A CA 1
ATOM 635 C C . PHE A 1 74 ? 3.759 1.981 16.347 1.00 84.69 74 PHE A C 1
ATOM 637 O O . PHE A 1 74 ? 2.922 1.139 16.032 1.00 84.69 74 PHE A O 1
ATOM 644 N N . ASP A 1 75 ? 3.994 2.307 17.622 1.00 83.94 75 ASP A N 1
ATOM 645 C CA . ASP A 1 75 ? 3.251 1.720 18.745 1.00 83.94 75 ASP A CA 1
ATOM 646 C C . ASP A 1 75 ? 1.746 2.002 18.630 1.00 83.94 75 ASP A C 1
ATOM 648 O O . ASP A 1 75 ? 0.937 1.079 18.715 1.00 83.94 75 ASP A O 1
ATOM 652 N N . ALA A 1 76 ? 1.369 3.249 18.326 1.00 82.81 76 ALA A N 1
ATOM 653 C CA . ALA A 1 76 ? -0.026 3.620 18.101 1.00 82.81 76 ALA A CA 1
ATOM 654 C C . ALA A 1 76 ? -0.648 2.884 16.900 1.00 82.81 76 ALA A C 1
ATOM 656 O O . ALA A 1 76 ? -1.840 2.586 16.906 1.00 82.81 76 ALA A O 1
ATOM 657 N N . TRP A 1 77 ? 0.130 2.590 15.855 1.00 82.06 77 TRP A N 1
ATOM 658 C CA . TRP A 1 77 ? -0.350 1.803 14.719 1.00 82.06 77 TRP A CA 1
ATOM 659 C C . TRP A 1 77 ? -0.625 0.345 15.117 1.00 82.06 77 TRP A C 1
ATOM 661 O O . TRP A 1 77 ? -1.686 -0.179 14.783 1.00 82.06 77 TRP A O 1
ATOM 671 N N . ILE A 1 78 ? 0.274 -0.287 15.875 1.00 81.06 78 ILE A N 1
ATOM 672 C CA . ILE A 1 78 ? 0.075 -1.651 16.393 1.00 81.06 78 ILE A CA 1
ATOM 673 C C . ILE A 1 78 ? -1.189 -1.723 17.263 1.00 81.06 78 ILE A C 1
ATOM 675 O O . ILE A 1 78 ? -1.971 -2.666 17.139 1.00 81.06 78 ILE A O 1
ATOM 679 N N . GLU A 1 79 ? -1.410 -0.720 18.116 1.00 80.69 79 GLU A N 1
ATOM 680 C CA . GLU A 1 79 ? -2.597 -0.637 18.975 1.00 80.69 79 GLU A CA 1
ATOM 681 C C . GLU A 1 79 ? -3.893 -0.485 18.167 1.00 80.69 79 GLU A C 1
ATOM 683 O O . GLU A 1 79 ? -4.876 -1.168 18.451 1.00 80.69 79 GLU A O 1
ATOM 688 N N . LEU A 1 80 ? -3.893 0.355 17.125 1.00 75.50 80 LEU A N 1
ATOM 689 C CA . LEU A 1 80 ? -5.056 0.555 16.254 1.00 75.50 80 LEU A CA 1
ATOM 690 C C . LEU A 1 80 ? -5.423 -0.683 15.425 1.00 75.50 80 LEU A C 1
ATOM 692 O O . LEU A 1 80 ? -6.601 -0.877 15.138 1.00 75.50 80 LEU A O 1
ATOM 696 N N . ASP A 1 81 ? -4.450 -1.517 15.046 1.00 74.50 81 ASP A N 1
ATOM 697 C CA . ASP A 1 81 ? -4.718 -2.773 14.324 1.00 74.50 81 ASP A CA 1
ATOM 698 C C . ASP A 1 81 ? -5.244 -3.890 15.252 1.00 74.50 81 ASP A C 1
ATOM 700 O O . ASP A 1 81 ? -5.541 -4.989 14.794 1.00 74.50 81 ASP A O 1
ATOM 704 N N . GLY A 1 82 ? -5.376 -3.635 16.562 1.00 71.94 82 GLY A N 1
ATOM 705 C CA . GLY A 1 82 ? -5.859 -4.628 17.525 1.00 71.94 82 GLY A CA 1
ATOM 706 C C . GLY A 1 82 ? -4.848 -5.745 17.804 1.00 71.94 82 GLY A C 1
ATOM 707 O O . GLY A 1 82 ? -5.223 -6.849 18.200 1.00 71.94 82 GLY A O 1
ATOM 708 N N . CYS A 1 83 ? -3.554 -5.482 17.603 1.00 65.75 83 CYS A N 1
ATOM 709 C CA . CYS A 1 83 ? -2.474 -6.425 17.893 1.00 65.75 83 CYS A CA 1
ATOM 710 C C . CYS A 1 83 ? -2.156 -6.455 19.402 1.00 65.75 83 CYS A C 1
ATOM 712 O O . CYS A 1 83 ? -1.081 -6.046 19.842 1.00 65.75 83 CYS A O 1
ATOM 714 N N . GLU A 1 84 ? -3.097 -6.950 20.210 1.00 60.62 84 GLU A N 1
ATOM 715 C CA . GLU A 1 84 ? -3.034 -6.926 21.683 1.00 60.62 84 GLU A CA 1
ATOM 716 C C . GLU A 1 84 ? -1.843 -7.707 22.266 1.00 60.62 84 GLU A C 1
ATOM 718 O O . GLU A 1 84 ? -1.298 -7.334 23.304 1.00 60.62 84 GLU A O 1
ATOM 723 N N . ALA A 1 85 ? -1.401 -8.773 21.591 1.00 61.22 85 ALA A N 1
ATOM 724 C CA . ALA A 1 85 ? -0.344 -9.653 22.089 1.00 61.22 85 ALA A CA 1
ATOM 725 C C . ALA A 1 85 ? 1.076 -9.254 21.635 1.00 61.22 85 ALA A C 1
ATOM 727 O O . ALA A 1 85 ? 2.031 -9.929 22.019 1.00 61.22 85 ALA A O 1
ATOM 728 N N . LYS A 1 86 ? 1.226 -8.189 20.818 1.00 68.25 86 LYS A N 1
ATOM 729 C CA . LYS A 1 86 ? 2.502 -7.714 20.227 1.00 68.25 86 LYS A CA 1
ATOM 730 C C . LYS A 1 86 ? 3.437 -8.860 19.796 1.00 68.25 86 LYS A C 1
ATOM 732 O O . LYS A 1 86 ? 4.645 -8.822 20.034 1.00 68.25 86 LYS A O 1
ATOM 737 N N . THR A 1 87 ? 2.880 -9.911 19.193 1.00 83.12 87 THR A N 1
ATOM 738 C CA . THR A 1 87 ? 3.667 -11.075 18.765 1.00 83.12 87 THR A CA 1
ATOM 739 C C . THR A 1 87 ? 4.394 -10.787 17.457 1.00 83.12 87 THR A C 1
ATOM 741 O O . THR A 1 87 ? 3.936 -9.987 16.637 1.00 83.12 87 THR A O 1
ATOM 744 N N . PHE A 1 88 ? 5.528 -11.459 17.240 1.00 83.06 88 PHE A N 1
ATOM 745 C CA . PHE A 1 88 ? 6.279 -11.328 15.991 1.00 83.06 88 PHE A CA 1
ATOM 746 C C . PHE A 1 88 ? 5.431 -11.711 14.770 1.00 83.06 88 PHE A C 1
ATOM 748 O O . PHE A 1 88 ? 5.481 -11.009 13.765 1.00 83.06 88 PHE A O 1
ATOM 755 N N . ASP A 1 89 ? 4.620 -12.766 14.870 1.00 83.75 89 ASP A N 1
ATOM 756 C CA . ASP A 1 89 ? 3.788 -13.234 13.758 1.00 83.75 89 ASP A CA 1
ATOM 757 C C . ASP A 1 89 ? 2.687 -12.232 13.399 1.00 83.75 89 ASP A C 1
ATOM 759 O O . ASP A 1 89 ? 2.508 -11.919 12.227 1.00 83.75 89 ASP A O 1
ATOM 763 N N . GLN A 1 90 ? 2.015 -11.637 14.391 1.00 81.81 90 GLN A N 1
ATOM 764 C CA . GLN A 1 90 ? 1.033 -10.574 14.141 1.00 81.81 90 GLN A CA 1
ATOM 765 C C . GLN A 1 90 ? 1.679 -9.335 13.520 1.00 81.81 90 GLN A C 1
ATOM 767 O O . GLN A 1 90 ? 1.126 -8.744 12.595 1.00 81.81 90 GLN A O 1
ATOM 772 N N . LEU A 1 91 ? 2.873 -8.959 13.989 1.00 84.06 91 LEU A N 1
ATOM 773 C CA . LEU A 1 91 ? 3.603 -7.840 13.408 1.00 84.06 91 LEU A CA 1
ATOM 774 C C . LEU A 1 91 ? 4.030 -8.139 11.965 1.00 84.06 91 LEU A C 1
ATOM 776 O O . LEU A 1 91 ? 3.885 -7.288 11.088 1.00 84.06 91 LEU A O 1
ATOM 780 N N . ARG A 1 92 ? 4.536 -9.348 11.702 1.00 85.06 92 ARG A N 1
ATOM 781 C CA . ARG A 1 92 ? 4.881 -9.817 10.356 1.00 85.06 92 ARG A CA 1
ATOM 782 C C . ARG A 1 92 ? 3.660 -9.765 9.440 1.00 85.06 92 ARG A C 1
ATOM 784 O O . ARG A 1 92 ? 3.772 -9.263 8.321 1.00 85.06 92 ARG A O 1
ATOM 791 N N . ASP A 1 93 ? 2.511 -10.218 9.926 1.00 86.62 93 ASP A N 1
ATOM 792 C CA . ASP A 1 93 ? 1.254 -10.197 9.188 1.00 86.62 93 ASP A CA 1
ATOM 793 C C . ASP A 1 93 ? 0.781 -8.773 8.888 1.00 86.62 93 ASP A C 1
ATOM 795 O O . ASP A 1 93 ? 0.413 -8.483 7.748 1.00 86.62 93 ASP A O 1
ATOM 799 N N . LEU A 1 94 ? 0.879 -7.862 9.861 1.00 85.12 94 LEU A N 1
ATOM 800 C CA . LEU A 1 94 ? 0.591 -6.438 9.685 1.00 85.12 94 LEU A CA 1
ATOM 801 C C . LEU A 1 94 ? 1.486 -5.806 8.608 1.00 85.12 94 LEU A C 1
ATOM 803 O O . LEU A 1 94 ? 0.990 -5.104 7.722 1.00 85.12 94 LEU A O 1
ATOM 807 N N . MET A 1 95 ? 2.796 -6.073 8.646 1.00 86.00 95 MET A N 1
ATOM 808 C CA . MET A 1 95 ? 3.744 -5.530 7.666 1.00 86.00 95 MET A CA 1
ATOM 809 C C . MET A 1 95 ? 3.474 -6.054 6.252 1.00 86.00 95 MET A C 1
ATOM 811 O O . MET A 1 95 ? 3.484 -5.281 5.293 1.00 86.00 95 MET A O 1
ATOM 815 N N . ILE A 1 96 ? 3.202 -7.354 6.106 1.00 86.56 96 ILE A N 1
ATOM 816 C CA . ILE A 1 96 ? 2.890 -7.950 4.800 1.00 86.56 96 ILE A CA 1
ATOM 817 C C . ILE A 1 96 ? 1.559 -7.411 4.271 1.00 86.56 96 ILE A C 1
ATOM 819 O O . ILE A 1 96 ? 1.473 -7.046 3.099 1.00 86.56 96 ILE A O 1
ATOM 823 N N . ARG A 1 97 ? 0.534 -7.306 5.124 1.00 86.25 97 ARG A N 1
ATOM 824 C CA . ARG A 1 97 ? -0.770 -6.737 4.764 1.00 86.25 97 ARG A CA 1
ATOM 825 C C . ARG A 1 97 ? -0.629 -5.308 4.240 1.00 86.25 97 ARG A C 1
ATOM 827 O O . ARG A 1 97 ? -1.181 -4.982 3.193 1.00 86.25 97 ARG A O 1
ATOM 834 N N . GLU A 1 98 ? 0.153 -4.475 4.923 1.00 84.00 98 GLU A N 1
ATOM 835 C CA . GLU A 1 98 ? 0.428 -3.105 4.482 1.00 84.00 98 GLU A CA 1
ATOM 836 C C . GLU A 1 98 ? 1.155 -3.068 3.133 1.00 84.00 98 GLU A C 1
ATOM 838 O O . GLU A 1 98 ? 0.788 -2.285 2.254 1.00 84.00 98 GLU A O 1
ATOM 843 N N . GLN A 1 99 ? 2.154 -3.931 2.935 1.00 84.62 99 GLN A N 1
ATOM 844 C CA . GLN A 1 99 ? 2.858 -4.020 1.658 1.00 84.62 99 GLN A CA 1
ATOM 845 C C . GLN A 1 99 ? 1.916 -4.425 0.515 1.00 84.62 99 GLN A C 1
ATOM 847 O O . GLN A 1 99 ? 2.007 -3.864 -0.578 1.00 84.62 99 GLN A O 1
ATOM 852 N N . LEU A 1 100 ? 0.991 -5.357 0.766 1.00 84.38 100 LEU A N 1
ATOM 853 C CA . LEU A 1 100 ? -0.026 -5.766 -0.203 1.00 84.38 100 LEU A CA 1
ATOM 854 C C . LEU A 1 100 ? -0.972 -4.611 -0.542 1.00 84.38 100 LEU A C 1
ATOM 856 O O . LEU A 1 100 ? -1.207 -4.343 -1.715 1.00 84.38 100 LEU A O 1
ATOM 860 N N . TYR A 1 101 ? -1.452 -3.855 0.446 1.00 84.69 101 TYR A N 1
ATOM 861 C CA . TYR A 1 101 ? -2.313 -2.698 0.175 1.00 84.69 101 TYR A CA 1
ATOM 862 C C . TYR A 1 101 ? -1.646 -1.612 -0.671 1.00 84.69 101 TYR A C 1
ATOM 864 O O . TYR A 1 101 ? -2.331 -0.865 -1.364 1.00 84.69 101 TYR A O 1
ATOM 872 N N . ARG A 1 102 ? -0.317 -1.503 -0.641 1.00 80.19 102 ARG A N 1
ATOM 873 C CA . ARG A 1 102 ? 0.406 -0.530 -1.470 1.00 80.19 102 ARG A CA 1
ATOM 874 C C . ARG A 1 102 ? 0.583 -0.991 -2.912 1.00 80.19 102 ARG A C 1
ATOM 876 O O . ARG A 1 102 ? 0.595 -0.138 -3.804 1.00 80.19 102 ARG A O 1
ATOM 883 N N . SER A 1 103 ? 0.743 -2.296 -3.129 1.00 78.88 103 SER A N 1
ATOM 884 C CA . SER A 1 103 ? 1.087 -2.882 -4.430 1.00 78.88 103 SER A CA 1
ATOM 885 C C . SER A 1 103 ? -0.117 -3.358 -5.245 1.00 78.88 103 SER A C 1
ATOM 887 O O . SER A 1 103 ? -0.035 -3.391 -6.477 1.00 78.88 103 SER A O 1
ATOM 889 N N . LEU A 1 104 ? -1.217 -3.721 -4.583 1.00 85.62 104 LEU A N 1
ATOM 890 C CA . LEU A 1 104 ? -2.436 -4.196 -5.233 1.00 85.62 104 LEU A CA 1
ATOM 891 C C . LEU A 1 104 ? -3.214 -3.056 -5.905 1.00 85.62 104 LEU A C 1
ATOM 893 O O . LEU A 1 104 ? -3.065 -1.888 -5.546 1.00 85.62 104 LEU A O 1
ATOM 897 N N . ASP A 1 105 ? -4.026 -3.414 -6.900 1.00 85.25 105 ASP A N 1
ATOM 898 C CA . ASP A 1 105 ? -4.963 -2.506 -7.571 1.00 85.25 105 ASP A CA 1
ATOM 899 C C . ASP A 1 105 ? -5.908 -1.813 -6.575 1.00 85.25 105 ASP A C 1
ATOM 901 O O . ASP A 1 105 ? -6.375 -2.442 -5.624 1.00 85.25 105 ASP A O 1
ATOM 905 N N . ASP A 1 106 ? -6.206 -0.530 -6.792 1.00 81.94 106 ASP A N 1
ATOM 906 C CA . ASP A 1 106 ? -6.947 0.279 -5.817 1.00 81.94 106 ASP A CA 1
ATOM 907 C C . ASP A 1 106 ? -8.375 -0.260 -5.589 1.00 81.94 106 ASP A C 1
ATOM 909 O O . ASP A 1 106 ? -8.834 -0.286 -4.445 1.00 81.94 106 ASP A O 1
ATOM 913 N N . ASP A 1 107 ? -9.047 -0.789 -6.622 1.00 84.00 107 ASP A N 1
ATOM 914 C CA . ASP A 1 107 ? -10.387 -1.378 -6.469 1.00 84.00 107 ASP A CA 1
ATOM 915 C C . ASP A 1 107 ? -10.335 -2.675 -5.646 1.00 84.00 107 ASP A C 1
ATOM 917 O O . ASP A 1 107 ? -11.206 -2.938 -4.814 1.00 84.00 107 ASP A O 1
ATOM 921 N N . LEU A 1 108 ? -9.288 -3.484 -5.848 1.00 86.88 108 LEU A N 1
ATOM 922 C CA . LEU A 1 108 ? -9.045 -4.679 -5.041 1.00 86.88 108 LEU A CA 1
ATOM 923 C C . LEU A 1 108 ? -8.717 -4.303 -3.587 1.00 86.88 108 LEU A C 1
ATOM 925 O O . LEU A 1 108 ? -9.207 -4.947 -2.662 1.00 86.88 108 LEU A O 1
ATOM 929 N N . VAL A 1 109 ? -7.929 -3.251 -3.359 1.00 86.56 109 VAL A N 1
ATOM 930 C CA . VAL A 1 109 ? -7.607 -2.772 -2.006 1.00 86.56 109 VAL A CA 1
ATOM 931 C C . VAL A 1 109 ? -8.861 -2.304 -1.279 1.00 86.56 109 VAL A C 1
ATOM 933 O O . VAL A 1 109 ? -9.050 -2.681 -0.122 1.00 86.56 109 VAL A O 1
ATOM 936 N N . VAL A 1 110 ? -9.739 -1.546 -1.944 1.00 85.81 110 VAL A N 1
ATOM 937 C CA . VAL A 1 110 ? -11.045 -1.154 -1.389 1.00 85.81 110 VAL A CA 1
ATOM 938 C C . VAL A 1 110 ? -11.852 -2.398 -1.010 1.00 85.81 110 VAL A C 1
ATOM 940 O O . VAL A 1 110 ? -12.273 -2.526 0.138 1.00 85.81 110 VAL A O 1
ATOM 943 N N . PHE A 1 111 ? -11.965 -3.370 -1.919 1.00 87.94 111 PHE A N 1
ATOM 944 C CA . PHE A 1 111 ? -12.697 -4.616 -1.676 1.00 87.94 111 PHE A CA 1
ATOM 945 C C . PHE A 1 111 ? -12.164 -5.421 -0.479 1.00 87.94 111 PHE A C 1
ATOM 947 O O . PHE A 1 111 ? -12.949 -6.006 0.277 1.00 87.94 111 PHE A O 1
ATOM 954 N N . ILE A 1 112 ? -10.839 -5.476 -0.303 1.00 87.81 112 ILE A N 1
ATOM 955 C CA . ILE A 1 112 ? -10.216 -6.163 0.834 1.00 87.81 112 ILE A CA 1
ATOM 956 C C . ILE A 1 112 ? -10.456 -5.379 2.129 1.00 87.81 112 ILE A C 1
ATOM 958 O O . ILE A 1 112 ? -10.792 -5.979 3.149 1.00 87.81 112 ILE A O 1
ATOM 962 N N . ARG A 1 113 ? -10.310 -4.050 2.104 1.00 84.25 113 ARG A N 1
ATOM 963 C CA . ARG A 1 113 ? -10.477 -3.199 3.291 1.00 84.25 113 ARG A CA 1
ATOM 964 C C . ARG A 1 113 ? -11.896 -3.228 3.842 1.00 84.25 113 ARG A C 1
ATOM 966 O O . ARG A 1 113 ? -12.045 -3.316 5.054 1.00 84.25 113 ARG A O 1
ATOM 973 N N . GLU A 1 114 ? -12.911 -3.264 2.980 1.00 86.06 114 GLU A N 1
ATOM 974 C CA . GLU A 1 114 ? -14.318 -3.432 3.385 1.00 86.06 114 GLU A CA 1
ATOM 975 C C . GLU A 1 114 ? -14.577 -4.727 4.173 1.00 86.06 114 GLU A C 1
ATOM 977 O O . GLU A 1 114 ? -15.533 -4.811 4.939 1.00 86.06 114 GLU A O 1
ATOM 982 N N . ARG A 1 115 ? -13.738 -5.750 3.979 1.00 85.19 115 ARG A N 1
ATOM 983 C CA . ARG A 1 115 ? -13.873 -7.068 4.618 1.00 85.19 115 ARG A CA 1
ATOM 984 C C . ARG A 1 115 ? -12.987 -7.241 5.851 1.00 85.19 115 ARG A C 1
ATOM 986 O O . ARG A 1 115 ? -13.103 -8.263 6.516 1.00 85.19 115 ARG A O 1
ATOM 993 N N . THR A 1 116 ? -12.123 -6.265 6.148 1.00 82.38 116 THR A N 1
ATOM 994 C CA . THR A 1 116 ? -11.280 -6.194 7.357 1.00 82.38 116 THR A CA 1
ATOM 995 C C . THR A 1 116 ? -10.628 -7.535 7.753 1.00 82.38 116 THR A C 1
ATOM 997 O O . THR A 1 116 ? -10.925 -8.057 8.831 1.00 82.38 116 THR A O 1
ATOM 1000 N N . PRO A 1 117 ? -9.760 -8.127 6.907 1.00 83.25 117 PRO A N 1
ATOM 1001 C CA . PRO A 1 117 ? -9.150 -9.421 7.207 1.00 83.25 117 PRO A CA 1
ATOM 1002 C C . PRO A 1 117 ? -8.231 -9.341 8.426 1.00 83.25 117 PRO A C 1
ATOM 1004 O O . PRO A 1 117 ? -7.403 -8.431 8.533 1.00 83.25 117 PRO A O 1
ATOM 1007 N N . LYS A 1 118 ? -8.324 -10.332 9.315 1.00 78.38 118 LYS A N 1
ATOM 1008 C CA . LYS A 1 118 ? -7.524 -10.393 10.551 1.00 78.38 118 LYS A CA 1
ATOM 1009 C C . LYS A 1 118 ? -6.170 -11.064 10.356 1.00 78.38 118 LYS A C 1
ATOM 1011 O O . LYS A 1 118 ? -5.220 -10.759 11.073 1.00 78.38 118 LYS A O 1
ATOM 1016 N N . ASN A 1 119 ? -6.065 -11.940 9.360 1.00 82.06 119 ASN A N 1
ATOM 1017 C CA . ASN A 1 119 ? -4.894 -12.775 9.102 1.00 82.06 119 ASN A CA 1
ATOM 1018 C C . ASN A 1 119 ? -4.546 -12.733 7.608 1.00 82.06 119 ASN A C 1
ATOM 1020 O O . ASN A 1 119 ? -5.418 -12.486 6.768 1.00 82.06 119 ASN A O 1
ATOM 1024 N N . ILE A 1 120 ? -3.288 -13.018 7.253 1.00 86.62 120 ILE A N 1
ATOM 1025 C CA . ILE A 1 120 ? -2.892 -13.116 5.835 1.00 86.62 120 ILE A CA 1
ATOM 1026 C C . ILE A 1 120 ? -3.716 -14.182 5.100 1.00 86.62 120 ILE A C 1
ATOM 1028 O O . ILE A 1 120 ? -4.108 -13.972 3.957 1.00 86.62 120 ILE A O 1
ATOM 1032 N N . GLU A 1 121 ? -3.997 -15.316 5.739 1.00 88.56 121 GLU A N 1
ATOM 1033 C CA . GLU A 1 121 ? -4.738 -16.426 5.123 1.00 88.56 121 GLU A CA 1
ATOM 1034 C C . GLU A 1 121 ? -6.151 -16.011 4.692 1.00 88.56 121 GLU A C 1
ATOM 1036 O O . GLU A 1 121 ? -6.594 -16.321 3.584 1.00 88.56 121 GLU A O 1
ATOM 1041 N N . GLU A 1 122 ? -6.835 -15.240 5.539 1.00 89.50 122 GLU A N 1
ATOM 1042 C CA . GLU A 1 122 ? -8.147 -14.675 5.233 1.00 89.50 122 GLU A CA 1
ATOM 1043 C C . GLU A 1 122 ? -8.055 -13.669 4.080 1.00 89.50 122 GLU A C 1
ATOM 1045 O O . GLU A 1 122 ? -8.851 -13.724 3.142 1.00 89.50 122 GLU A O 1
ATOM 1050 N N . LEU A 1 123 ? -7.032 -12.807 4.093 1.00 89.56 123 LEU A N 1
ATOM 1051 C CA . LEU A 1 123 ? -6.770 -11.871 3.002 1.00 89.56 123 LEU A CA 1
ATOM 1052 C C . LEU A 1 123 ? -6.570 -12.607 1.669 1.00 89.56 123 LEU A C 1
ATOM 1054 O O . LEU A 1 123 ? -7.172 -12.222 0.668 1.00 89.56 123 LEU A O 1
ATOM 1058 N N . ILE A 1 124 ? -5.778 -13.683 1.644 1.00 90.44 124 ILE A N 1
ATOM 1059 C CA . ILE A 1 124 ? -5.552 -14.497 0.438 1.00 90.44 124 ILE A CA 1
ATOM 1060 C C . ILE A 1 124 ? -6.872 -15.084 -0.075 1.00 90.44 124 ILE A C 1
ATOM 1062 O O . ILE A 1 124 ? -7.148 -15.019 -1.273 1.00 90.44 124 ILE A O 1
ATOM 1066 N N . SER A 1 125 ? -7.714 -15.612 0.817 1.00 91.50 125 SER A N 1
ATOM 1067 C CA . SER A 1 125 ? -9.034 -16.148 0.457 1.00 91.50 125 SER A CA 1
ATOM 1068 C C . SER A 1 125 ? -9.938 -15.089 -0.193 1.00 91.50 125 SER A C 1
ATOM 1070 O O . SER A 1 125 ? -10.574 -15.335 -1.226 1.00 91.50 125 SER A O 1
ATOM 1072 N N . ILE A 1 126 ? -9.940 -13.870 0.357 1.00 89.94 126 ILE A N 1
ATOM 1073 C CA . ILE A 1 126 ? -10.685 -12.727 -0.191 1.00 89.94 126 ILE A CA 1
ATOM 1074 C C . ILE A 1 126 ? -10.156 -12.354 -1.580 1.00 89.94 126 ILE A C 1
ATOM 1076 O O . ILE A 1 126 ? -10.947 -12.173 -2.509 1.00 89.94 126 ILE A O 1
ATOM 1080 N N . VAL A 1 127 ? -8.832 -12.286 -1.745 1.00 89.75 127 VAL A N 1
ATOM 1081 C CA . VAL A 1 127 ? -8.190 -11.987 -3.034 1.00 89.75 127 VAL A CA 1
ATOM 1082 C C . VAL A 1 127 ? -8.548 -13.041 -4.081 1.00 89.75 127 VAL A C 1
ATOM 1084 O O . VAL A 1 127 ? -8.953 -12.684 -5.186 1.00 89.75 127 VAL A O 1
ATOM 1087 N N . HIS A 1 128 ? -8.468 -14.331 -3.745 1.00 89.62 128 HIS A N 1
ATOM 1088 C CA . HIS A 1 128 ? -8.856 -15.410 -4.658 1.00 89.62 128 HIS A CA 1
ATOM 1089 C C . HIS A 1 128 ? -10.319 -15.295 -5.094 1.00 89.62 128 HIS A C 1
ATOM 1091 O O . HIS A 1 128 ? -10.624 -15.459 -6.275 1.00 89.62 128 HIS A O 1
ATOM 1097 N N . THR A 1 129 ? -11.213 -14.962 -4.162 1.00 90.44 129 THR A N 1
ATOM 1098 C CA . THR A 1 129 ? -12.635 -14.757 -4.461 1.00 90.44 129 THR A CA 1
ATOM 1099 C C . THR A 1 129 ? -12.834 -13.585 -5.425 1.00 90.44 129 THR A C 1
ATOM 1101 O O . THR A 1 129 ? -13.583 -13.705 -6.394 1.00 90.44 129 THR A O 1
ATOM 1104 N N . TYR A 1 130 ? -12.133 -12.469 -5.206 1.00 89.00 130 TYR A N 1
ATOM 1105 C CA . TYR A 1 130 ? -12.214 -11.302 -6.084 1.00 89.00 130 TYR A CA 1
ATOM 1106 C C . TYR A 1 130 ? -11.708 -11.600 -7.497 1.00 89.00 130 TYR A C 1
ATOM 1108 O O . TYR A 1 130 ? -12.394 -11.272 -8.462 1.00 89.00 130 TYR A O 1
ATOM 1116 N N . VAL A 1 131 ? -10.544 -12.247 -7.622 1.00 87.75 131 VAL A N 1
ATOM 1117 C CA . VAL A 1 131 ? -9.950 -12.616 -8.919 1.00 87.75 131 VAL A CA 1
ATOM 1118 C C . VAL A 1 131 ? -10.831 -13.617 -9.666 1.00 87.75 131 VAL A C 1
ATOM 1120 O O . VAL A 1 131 ? -11.007 -13.492 -10.874 1.00 87.75 131 VAL A O 1
ATOM 1123 N N . GLY A 1 132 ? -11.436 -14.576 -8.957 1.00 87.25 132 GLY A N 1
ATOM 1124 C CA . GLY A 1 132 ? -12.392 -15.514 -9.550 1.00 87.25 132 GLY A CA 1
ATOM 1125 C C . GLY A 1 132 ? -13.645 -14.830 -10.108 1.00 87.25 132 GLY A C 1
ATOM 1126 O O . GLY A 1 132 ? -14.184 -15.277 -11.117 1.00 87.25 132 GLY A O 1
ATOM 1127 N N . ALA A 1 133 ? -14.088 -13.735 -9.484 1.00 89.69 133 ALA A N 1
ATOM 1128 C CA . ALA A 1 133 ? -15.226 -12.940 -9.945 1.00 89.69 133 ALA A CA 1
ATOM 1129 C C . ALA A 1 133 ? -14.861 -11.904 -11.029 1.00 89.69 133 ALA A C 1
ATOM 1131 O O . ALA A 1 133 ? -15.728 -11.530 -11.817 1.00 89.69 133 ALA A O 1
ATOM 1132 N N . HIS A 1 134 ? -13.600 -11.462 -11.086 1.00 85.25 134 HIS A N 1
ATOM 1133 C CA . HIS A 1 134 ? -13.104 -10.424 -12.001 1.00 85.25 134 HIS A CA 1
ATOM 1134 C C . HIS A 1 134 ? -11.896 -10.926 -12.811 1.00 85.25 134 HIS A C 1
ATOM 1136 O O . HIS A 1 134 ? -10.766 -10.490 -12.574 1.00 85.25 134 HIS A O 1
ATOM 1142 N N . PRO A 1 135 ? -12.099 -11.843 -13.775 1.00 80.81 135 PRO A N 1
ATOM 1143 C CA . PRO A 1 135 ? -11.008 -12.439 -14.551 1.00 80.81 135 PRO A CA 1
ATOM 1144 C C . PRO A 1 135 ? -10.279 -11.440 -15.467 1.00 80.81 135 PRO A C 1
ATOM 1146 O O . PRO A 1 135 ? -9.184 -11.725 -15.947 1.00 80.81 135 PRO A O 1
ATOM 1149 N N . ASP A 1 136 ? -10.882 -10.282 -15.736 1.00 78.69 136 ASP A N 1
ATOM 1150 C CA . ASP A 1 136 ? -10.335 -9.198 -16.551 1.00 78.69 136 ASP A CA 1
ATOM 1151 C C . ASP A 1 136 ? -9.468 -8.206 -15.756 1.00 78.69 136 ASP A C 1
ATOM 1153 O O . ASP A 1 136 ? -8.718 -7.431 -16.357 1.00 78.69 136 ASP A O 1
ATOM 1157 N N . LYS A 1 137 ? -9.527 -8.239 -14.417 1.00 75.62 137 LYS A N 1
ATOM 1158 C CA . LYS A 1 137 ? -8.732 -7.360 -13.552 1.00 75.62 137 LYS A CA 1
ATOM 1159 C C . LYS A 1 137 ? -7.409 -7.999 -13.137 1.00 75.62 137 LYS A C 1
ATOM 1161 O O . LYS A 1 137 ? -7.311 -9.191 -12.859 1.00 75.62 137 LYS A O 1
ATOM 1166 N N . THR A 1 138 ? -6.365 -7.177 -13.073 1.00 74.38 138 THR A N 1
ATOM 1167 C CA . THR A 1 138 ? -5.027 -7.586 -12.628 1.00 74.38 138 THR A CA 1
ATOM 1168 C C . TH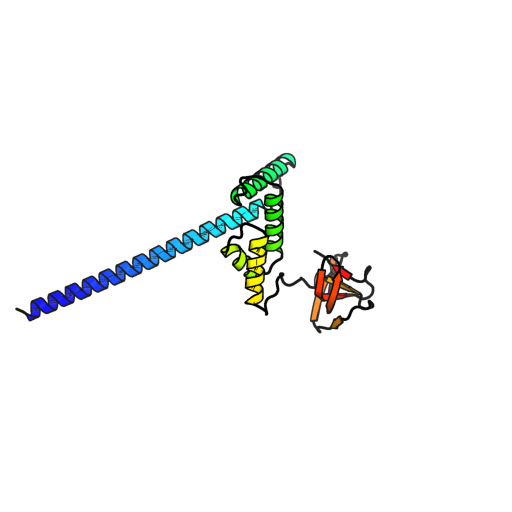R A 1 138 ? -4.859 -7.396 -11.123 1.00 74.38 138 THR A C 1
ATOM 1170 O O . THR A 1 138 ? -5.441 -6.487 -10.544 1.00 74.38 138 THR A O 1
ATOM 1173 N N . LEU A 1 139 ? -4.017 -8.223 -10.495 1.00 77.25 139 LEU A N 1
ATOM 1174 C CA . LEU A 1 139 ? -3.726 -8.135 -9.058 1.00 77.25 139 LEU A CA 1
ATOM 1175 C C . LEU A 1 139 ? -2.992 -6.847 -8.669 1.00 77.25 139 LEU A C 1
ATOM 1177 O O . LEU A 1 139 ? -3.342 -6.206 -7.685 1.00 77.25 139 LEU A O 1
ATOM 1181 N N . GLY A 1 140 ? -1.944 -6.498 -9.414 1.00 69.69 140 GLY A N 1
ATOM 1182 C CA . GLY A 1 140 ? -1.110 -5.339 -9.114 1.00 69.69 140 GLY A CA 1
ATOM 1183 C C . GLY A 1 140 ? -1.614 -4.065 -9.777 1.00 69.69 140 GLY A C 1
ATOM 1184 O O . GLY A 1 140 ? -2.281 -4.113 -10.818 1.00 69.69 140 GLY A O 1
ATOM 1185 N N . LYS A 1 141 ? -1.187 -2.923 -9.230 1.00 69.19 141 LYS A N 1
ATOM 1186 C CA . LYS A 1 141 ? -1.198 -1.650 -9.962 1.00 69.19 141 LYS A CA 1
ATOM 1187 C C . LYS A 1 141 ? -0.513 -1.853 -11.308 1.00 69.19 141 LYS A C 1
ATOM 1189 O O . LYS A 1 141 ? 0.431 -2.639 -11.417 1.00 69.19 141 LYS A O 1
ATOM 1194 N N . ARG A 1 142 ? -0.970 -1.147 -12.345 1.00 56.44 142 ARG A N 1
ATOM 1195 C CA . ARG A 1 142 ? -0.303 -1.182 -13.654 1.00 56.44 142 ARG A CA 1
ATOM 1196 C C . ARG A 1 142 ? 1.183 -0.891 -13.438 1.00 56.44 142 ARG A C 1
ATOM 1198 O O . ARG A 1 142 ? 1.521 0.218 -13.030 1.00 56.44 142 ARG A O 1
ATOM 1205 N N . PHE A 1 143 ? 2.045 -1.885 -13.681 1.00 54.50 143 PHE A N 1
ATOM 1206 C CA . PHE A 1 143 ? 3.492 -1.696 -13.627 1.00 54.50 143 PHE A CA 1
ATOM 1207 C C . PHE A 1 143 ? 3.820 -0.485 -14.494 1.00 54.50 143 PHE A C 1
ATOM 1209 O O . PHE A 1 143 ? 3.455 -0.445 -15.674 1.00 54.50 143 PHE A O 1
ATOM 1216 N N . ASN A 1 144 ? 4.481 0.516 -13.911 1.00 58.97 144 ASN A N 1
ATOM 1217 C CA . ASN A 1 144 ? 5.068 1.565 -14.721 1.00 58.97 144 ASN A CA 1
ATOM 1218 C C . ASN A 1 144 ? 6.104 0.879 -15.599 1.00 58.97 144 ASN A C 1
ATOM 1220 O O . ASN A 1 144 ? 7.158 0.474 -15.123 1.00 58.97 144 ASN A O 1
ATOM 1224 N N . VAL A 1 145 ? 5.780 0.720 -16.883 1.00 63.75 145 VAL A N 1
ATOM 1225 C CA . VAL A 1 145 ? 6.623 0.009 -17.854 1.00 63.75 145 VAL A CA 1
ATOM 1226 C C . VAL A 1 145 ? 8.040 0.596 -17.886 1.00 63.75 145 VAL A C 1
ATOM 1228 O O . VAL A 1 145 ? 8.983 -0.110 -18.206 1.00 63.75 145 VAL A O 1
ATOM 1231 N N . GLY A 1 146 ? 8.207 1.859 -17.469 1.00 59.41 146 GLY A N 1
ATOM 1232 C CA . GLY A 1 146 ? 9.503 2.513 -17.278 1.00 59.41 146 GLY A CA 1
ATOM 1233 C C . GLY A 1 146 ? 10.445 1.856 -16.257 1.00 59.41 146 GLY A C 1
ATOM 1234 O O . GLY A 1 146 ? 11.648 2.080 -16.355 1.00 59.41 146 GLY A O 1
ATOM 1235 N N . ASN A 1 147 ? 9.929 1.033 -15.338 1.00 69.88 147 ASN A N 1
ATOM 1236 C CA . ASN A 1 147 ? 10.705 0.382 -14.278 1.00 69.88 147 ASN A CA 1
ATOM 1237 C C . ASN A 1 147 ? 11.180 -1.024 -14.662 1.00 69.88 147 ASN A C 1
ATOM 1239 O O . ASN A 1 147 ? 11.981 -1.607 -13.943 1.00 69.88 147 ASN A O 1
ATOM 1243 N N . VAL A 1 148 ? 10.725 -1.589 -15.782 1.00 78.06 148 VAL A N 1
ATOM 1244 C CA . VAL A 1 148 ? 11.189 -2.899 -16.248 1.00 78.06 148 VAL A CA 1
ATOM 1245 C C . VAL A 1 148 ? 11.851 -2.717 -17.596 1.00 78.06 148 VAL A C 1
ATOM 1247 O O . VAL A 1 148 ? 11.219 -2.249 -18.538 1.00 78.06 148 VAL A O 1
ATOM 1250 N N . ALA A 1 149 ? 13.114 -3.106 -17.709 1.00 80.12 149 ALA A N 1
ATOM 1251 C CA . ALA A 1 149 ? 13.843 -3.069 -18.964 1.00 80.12 149 ALA A CA 1
ATOM 1252 C C . ALA A 1 149 ? 14.471 -4.421 -19.273 1.00 80.12 149 ALA A C 1
ATOM 1254 O O . ALA A 1 149 ? 14.911 -5.144 -18.383 1.00 80.12 149 ALA A O 1
ATOM 1255 N N . TYR A 1 150 ? 14.507 -4.756 -20.552 1.00 84.44 150 TYR A N 1
ATOM 1256 C CA . TYR A 1 150 ? 14.981 -6.038 -21.031 1.00 84.44 150 TYR A CA 1
ATOM 1257 C C . TYR A 1 150 ? 15.865 -5.871 -22.268 1.00 84.44 150 TYR A C 1
ATOM 1259 O O . TYR A 1 150 ? 15.641 -4.992 -23.109 1.00 84.44 150 TYR A O 1
ATOM 1267 N N . ASN A 1 151 ? 16.874 -6.735 -22.370 1.00 81.88 151 ASN A N 1
ATOM 1268 C CA . ASN A 1 151 ? 17.827 -6.764 -23.469 1.00 81.88 151 ASN A CA 1
ATOM 1269 C C . ASN A 1 151 ? 17.188 -7.308 -24.746 1.00 81.88 151 ASN A C 1
ATOM 1271 O O . ASN A 1 151 ? 16.883 -8.492 -24.831 1.00 81.88 151 ASN A O 1
ATOM 1275 N N . LYS A 1 152 ? 17.080 -6.480 -25.791 1.00 76.81 152 LYS A N 1
ATOM 1276 C CA . LYS A 1 152 ? 16.547 -6.896 -27.101 1.00 76.81 152 LYS A CA 1
ATOM 1277 C C . LYS A 1 152 ? 17.226 -8.153 -27.673 1.00 76.81 152 LYS A C 1
ATOM 1279 O O . LYS A 1 152 ? 16.582 -8.884 -28.417 1.00 76.81 152 LYS A O 1
ATOM 1284 N N . GLY A 1 153 ? 18.506 -8.372 -27.359 1.00 67.75 153 GLY A N 1
ATOM 1285 C CA . GLY A 1 153 ? 19.298 -9.501 -27.853 1.00 67.75 153 GLY A CA 1
ATOM 1286 C C . GLY A 1 153 ? 19.239 -10.770 -26.999 1.00 67.75 153 GLY A C 1
ATOM 1287 O O . GLY A 1 153 ? 19.813 -11.777 -27.405 1.00 67.75 153 GLY A O 1
ATOM 1288 N N . ALA A 1 154 ? 18.590 -10.744 -25.833 1.00 64.81 154 ALA A N 1
ATOM 1289 C CA . ALA A 1 154 ? 18.468 -11.934 -25.002 1.00 64.81 154 ALA A CA 1
ATOM 1290 C C . ALA A 1 154 ? 17.382 -12.888 -25.552 1.00 64.81 154 ALA A C 1
ATOM 1292 O O . ALA A 1 154 ? 16.496 -12.513 -26.321 1.00 64.81 154 ALA A O 1
ATOM 1293 N N . THR A 1 155 ? 17.465 -14.164 -25.181 1.00 53.59 155 THR A N 1
ATOM 1294 C CA . THR A 1 155 ? 16.712 -15.280 -25.786 1.00 53.59 155 THR A CA 1
ATOM 1295 C C . THR A 1 155 ? 15.250 -15.398 -25.321 1.00 53.59 155 THR A C 1
ATOM 1297 O O . THR A 1 155 ? 14.643 -16.463 -25.442 1.00 53.59 155 THR A O 1
ATOM 1300 N N . THR A 1 156 ? 14.662 -14.341 -24.757 1.00 60.38 156 THR A N 1
ATOM 1301 C CA . THR A 1 156 ? 13.307 -14.384 -24.188 1.00 60.38 156 THR A CA 1
ATOM 1302 C C . THR A 1 156 ? 12.275 -14.169 -25.286 1.00 60.38 156 THR A C 1
ATOM 1304 O O . THR A 1 156 ? 12.362 -13.217 -26.060 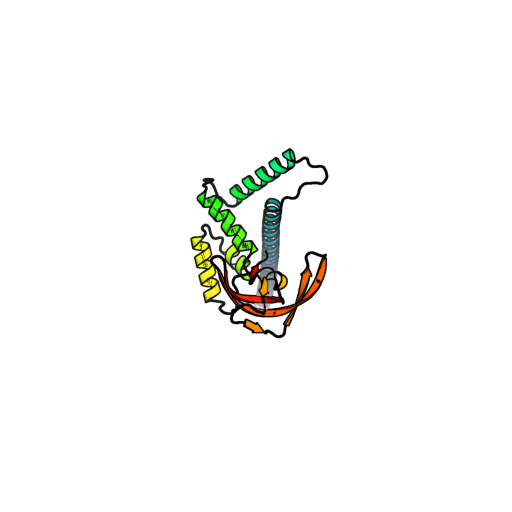1.00 60.38 156 THR A O 1
ATOM 1307 N N . THR A 1 157 ? 11.248 -15.022 -25.328 1.00 63.78 157 THR A N 1
ATOM 1308 C CA . THR A 1 157 ? 10.084 -14.819 -26.197 1.00 63.78 157 THR A CA 1
ATOM 1309 C C . THR A 1 157 ? 9.463 -13.458 -25.900 1.00 63.78 157 THR A C 1
ATOM 1311 O O . THR A 1 157 ? 8.959 -13.234 -24.794 1.00 63.78 157 THR A O 1
ATOM 1314 N N . ASN A 1 158 ? 9.511 -12.554 -26.876 1.00 69.25 158 ASN A N 1
ATOM 1315 C CA . ASN A 1 158 ? 8.975 -11.211 -26.755 1.00 69.25 158 ASN A CA 1
ATOM 1316 C C . ASN A 1 158 ? 7.934 -10.939 -27.847 1.00 69.25 158 ASN A C 1
ATOM 1318 O O . ASN A 1 158 ? 7.942 -11.522 -28.930 1.00 69.25 158 ASN A O 1
ATOM 1322 N N . THR A 1 159 ? 6.971 -10.077 -27.546 1.00 79.12 159 THR A N 1
ATOM 1323 C CA . THR A 1 159 ? 5.996 -9.604 -28.531 1.00 79.12 159 THR A CA 1
ATOM 1324 C C . THR A 1 159 ? 5.956 -8.093 -28.471 1.00 79.12 159 THR A C 1
ATOM 1326 O O . THR A 1 159 ? 5.609 -7.512 -27.440 1.00 79.12 159 THR A O 1
ATOM 1329 N N . HIS A 1 160 ? 6.332 -7.447 -29.572 1.00 76.75 160 HIS A N 1
ATOM 1330 C CA . HIS A 1 160 ? 6.276 -5.996 -29.680 1.00 76.75 160 HIS A CA 1
ATOM 1331 C C . HIS A 1 160 ? 4.825 -5.518 -29.623 1.00 76.75 160 HIS A C 1
ATOM 1333 O O . HIS A 1 160 ? 3.973 -5.980 -30.377 1.00 76.75 160 HIS A O 1
ATOM 1339 N N . VAL A 1 161 ? 4.552 -4.571 -28.724 1.00 78.81 161 VAL A N 1
ATOM 1340 C CA . VAL A 1 161 ? 3.195 -4.053 -28.479 1.00 78.81 161 VAL A CA 1
ATOM 1341 C C . VAL A 1 161 ? 2.893 -2.829 -29.361 1.00 78.81 161 VAL A C 1
ATOM 1343 O O . VAL A 1 161 ? 1.766 -2.349 -29.397 1.00 78.81 161 VAL A O 1
ATOM 1346 N N . GLY A 1 162 ? 3.896 -2.288 -30.065 1.00 77.75 162 GLY A N 1
ATOM 1347 C CA . GLY A 1 162 ? 3.763 -1.083 -30.900 1.00 77.75 162 GLY A CA 1
ATOM 1348 C C . GLY A 1 162 ? 3.613 0.223 -30.107 1.00 77.75 162 GLY A C 1
ATOM 1349 O O . GLY A 1 162 ? 3.425 1.286 -30.693 1.00 77.75 162 GLY A O 1
ATOM 1350 N N . ARG A 1 163 ? 3.709 0.159 -28.774 1.00 84.88 163 ARG A N 1
ATOM 1351 C CA . ARG A 1 163 ? 3.676 1.313 -27.867 1.00 84.88 163 ARG A CA 1
ATOM 1352 C C . ARG A 1 163 ? 5.089 1.700 -27.434 1.00 84.88 163 ARG A C 1
ATOM 1354 O O . ARG A 1 163 ? 5.979 0.854 -27.376 1.00 84.88 163 ARG A O 1
ATOM 1361 N N . TYR A 1 164 ? 5.268 2.976 -27.105 1.00 87.38 164 TYR A N 1
ATOM 1362 C CA . TYR A 1 164 ? 6.513 3.544 -26.586 1.00 87.38 164 TYR A CA 1
ATOM 1363 C C . TYR A 1 164 ? 6.233 4.251 -25.260 1.00 87.38 164 TYR A C 1
ATOM 1365 O O . TYR A 1 164 ? 5.161 4.833 -25.095 1.00 87.38 164 TYR A O 1
ATOM 1373 N N . THR A 1 165 ? 7.197 4.254 -24.342 1.00 84.12 165 THR A N 1
ATOM 1374 C CA . THR A 1 165 ? 7.140 5.088 -23.131 1.00 84.12 165 THR A CA 1
ATOM 1375 C C . THR A 1 165 ? 8.464 5.811 -22.904 1.00 84.12 165 THR A C 1
ATOM 1377 O O . THR A 1 165 ? 9.506 5.385 -23.407 1.00 84.12 165 THR A O 1
ATOM 1380 N N . SER A 1 166 ? 8.408 6.942 -22.202 1.00 82.44 166 SER A N 1
ATOM 1381 C CA . SER A 1 166 ? 9.587 7.722 -21.827 1.00 82.44 166 SER A CA 1
ATOM 1382 C C . SER A 1 166 ? 10.117 7.236 -20.483 1.00 82.44 166 SER A C 1
ATOM 1384 O O . SER A 1 166 ? 9.338 7.043 -19.554 1.00 82.44 166 SER A O 1
ATOM 1386 N N . CYS A 1 167 ? 11.429 7.076 -20.371 1.00 78.81 167 CYS A N 1
ATOM 1387 C CA . CYS A 1 167 ? 12.124 6.765 -19.128 1.00 78.81 167 CYS A CA 1
ATOM 1388 C C . CYS A 1 167 ? 13.212 7.813 -18.888 1.00 78.81 167 CYS A C 1
ATOM 1390 O O . CYS A 1 167 ? 13.876 8.251 -19.835 1.00 78.81 167 CYS A O 1
ATOM 1392 N N . THR A 1 168 ? 13.356 8.239 -17.637 1.00 82.31 168 THR A N 1
ATOM 1393 C CA . THR A 1 168 ? 14.440 9.125 -17.211 1.00 82.31 168 THR A CA 1
ATOM 1394 C C . THR A 1 168 ? 15.658 8.268 -16.899 1.00 82.31 168 THR A C 1
ATOM 1396 O O . THR A 1 168 ? 15.617 7.403 -16.029 1.00 82.31 168 THR A O 1
ATOM 1399 N N . MET A 1 169 ? 16.734 8.491 -17.642 1.00 77.56 169 MET A N 1
ATOM 1400 C CA . MET A 1 169 ? 18.001 7.786 -17.500 1.00 77.56 169 MET A CA 1
ATOM 1401 C C . MET A 1 169 ? 18.782 8.326 -16.290 1.00 77.56 169 MET A C 1
ATOM 1403 O O . MET A 1 169 ? 18.469 9.387 -15.751 1.00 77.56 169 MET A O 1
ATOM 1407 N N . PHE A 1 170 ? 19.844 7.624 -15.882 1.00 80.12 170 PHE A N 1
ATOM 1408 C CA . PHE A 1 170 ? 20.673 8.019 -14.731 1.00 80.12 170 PHE A CA 1
ATOM 1409 C C . PHE A 1 170 ? 21.341 9.401 -14.883 1.00 80.12 170 PHE A C 1
ATOM 1411 O O . PHE A 1 170 ? 21.692 10.023 -13.886 1.00 80.12 170 PHE A O 1
ATOM 1418 N N . ASP A 1 171 ? 21.518 9.880 -16.117 1.00 83.44 171 ASP A N 1
ATOM 1419 C CA . ASP A 1 171 ? 22.073 11.199 -16.443 1.00 83.44 171 ASP A CA 1
ATOM 1420 C C . ASP A 1 171 ? 21.019 12.326 -16.401 1.00 83.44 171 ASP A C 1
ATOM 1422 O O . ASP A 1 171 ? 21.318 13.473 -16.730 1.00 83.44 171 ASP A O 1
ATOM 1426 N N . GLY A 1 172 ? 19.776 12.008 -16.022 1.00 78.56 172 GLY A N 1
ATOM 1427 C CA . GLY A 1 172 ? 18.645 12.935 -16.006 1.00 78.56 172 GLY A CA 1
ATOM 1428 C C . GLY A 1 172 ? 17.995 13.160 -17.375 1.00 78.56 172 GLY A C 1
ATOM 1429 O O . GLY A 1 172 ? 16.989 13.865 -17.459 1.00 78.56 172 GLY A O 1
ATOM 1430 N N . SER A 1 173 ? 18.515 12.563 -18.453 1.00 83.75 173 SER A N 1
ATOM 1431 C CA . SER A 1 173 ? 17.904 12.663 -19.779 1.00 83.75 173 SER A CA 1
ATOM 1432 C C . SER A 1 173 ? 16.647 11.796 -19.881 1.00 83.75 173 SER A C 1
ATOM 1434 O O . SER A 1 173 ? 16.599 10.673 -19.386 1.00 83.75 173 SER A O 1
ATOM 1436 N N . ALA A 1 174 ? 15.619 12.298 -20.564 1.00 84.75 174 ALA A N 1
ATOM 1437 C CA . ALA A 1 174 ? 14.421 11.525 -20.876 1.00 84.75 174 ALA A CA 1
ATOM 1438 C C . ALA A 1 174 ? 14.551 10.893 -22.269 1.00 84.75 174 ALA A C 1
ATOM 1440 O O . ALA A 1 174 ? 14.760 11.597 -23.261 1.00 84.75 174 ALA A O 1
ATOM 1441 N N . ARG A 1 175 ? 14.406 9.568 -22.364 1.00 86.44 175 ARG A N 1
ATOM 1442 C CA . ARG A 1 175 ? 14.468 8.827 -23.634 1.00 86.44 175 ARG A CA 1
ATOM 1443 C C . ARG A 1 175 ? 13.235 7.957 -23.830 1.00 86.44 175 ARG A C 1
ATOM 1445 O O . ARG A 1 175 ? 12.718 7.377 -22.881 1.00 86.44 175 ARG A O 1
ATOM 1452 N N . LYS A 1 176 ? 12.775 7.847 -25.080 1.00 89.00 176 LYS A N 1
ATOM 1453 C CA . LYS A 1 176 ? 11.645 6.988 -25.457 1.00 89.00 176 LYS A CA 1
ATOM 1454 C C . LYS A 1 176 ? 12.134 5.616 -25.894 1.00 89.00 176 LYS A C 1
ATOM 1456 O O . LYS A 1 176 ? 12.981 5.521 -26.778 1.00 89.00 176 LYS A O 1
ATOM 1461 N N . PHE A 1 177 ? 11.528 4.576 -25.338 1.00 88.56 177 PHE A N 1
ATOM 1462 C CA . PHE A 1 177 ? 11.838 3.186 -25.653 1.00 88.56 177 PHE A CA 1
ATOM 1463 C C . PHE A 1 177 ? 10.578 2.430 -26.091 1.00 88.56 177 PHE A C 1
ATOM 1465 O O . PHE A 1 177 ? 9.483 2.740 -25.605 1.00 88.56 177 PHE A O 1
ATOM 1472 N N . PRO A 1 178 ? 10.705 1.457 -27.012 1.00 89.38 178 PRO A N 1
ATOM 1473 C CA . PRO A 1 178 ? 9.600 0.586 -27.376 1.00 89.38 178 PRO A CA 1
ATOM 1474 C C . PRO A 1 178 ? 9.264 -0.376 -26.237 1.00 89.38 178 PRO A C 1
ATOM 1476 O O . PRO A 1 178 ? 10.129 -0.752 -25.446 1.00 89.38 178 PRO A O 1
ATOM 1479 N N . ILE A 1 179 ? 8.005 -0.803 -26.192 1.00 88.50 179 ILE A N 1
ATOM 1480 C CA . ILE A 1 179 ? 7.485 -1.742 -25.198 1.00 88.50 179 ILE A CA 1
ATOM 1481 C C . ILE A 1 179 ? 7.264 -3.111 -25.844 1.00 88.50 179 ILE A C 1
ATOM 1483 O O . ILE A 1 179 ? 6.680 -3.222 -26.932 1.00 88.50 179 ILE A O 1
ATOM 1487 N N . ALA A 1 180 ? 7.682 -4.161 -25.144 1.00 87.25 180 ALA A N 1
ATOM 1488 C CA . ALA A 1 180 ? 7.371 -5.542 -25.486 1.00 87.25 180 ALA A CA 1
ATOM 1489 C C . ALA A 1 180 ? 6.764 -6.279 -24.288 1.00 87.25 180 ALA A C 1
ATOM 1491 O O . ALA A 1 180 ? 7.102 -5.998 -23.139 1.00 87.25 180 ALA A O 1
ATOM 1492 N N . LYS A 1 181 ? 5.887 -7.246 -24.565 1.00 86.31 181 LYS A N 1
ATOM 1493 C CA . LYS A 1 181 ? 5.504 -8.265 -23.583 1.00 86.31 181 LYS A CA 1
ATOM 1494 C C . LYS A 1 181 ? 6.585 -9.333 -23.556 1.00 86.31 181 LYS A C 1
ATOM 1496 O O . LYS A 1 181 ? 6.913 -9.873 -24.610 1.00 86.31 181 LYS A O 1
ATOM 1501 N N . ILE A 1 182 ? 7.119 -9.621 -22.378 1.00 86.44 182 ILE A N 1
ATOM 1502 C CA . ILE A 1 182 ? 8.146 -10.638 -22.144 1.00 86.44 182 ILE A CA 1
ATOM 1503 C C . ILE A 1 182 ? 7.641 -11.646 -21.116 1.00 86.44 182 ILE A C 1
ATOM 1505 O O . ILE A 1 182 ? 6.897 -11.281 -20.208 1.00 86.44 182 ILE A O 1
ATOM 1509 N N . ASN A 1 183 ? 8.044 -12.908 -21.249 1.00 84.75 183 ASN A N 1
ATOM 1510 C CA . ASN A 1 183 ? 7.809 -13.913 -20.215 1.00 84.75 183 ASN A CA 1
ATOM 1511 C C . ASN A 1 183 ? 9.011 -13.953 -19.263 1.00 84.75 183 ASN A C 1
ATOM 1513 O O . ASN A 1 183 ? 10.125 -14.255 -19.687 1.00 84.75 183 ASN A O 1
ATOM 1517 N N . VAL A 1 184 ? 8.793 -13.633 -17.991 1.00 85.00 184 VAL A N 1
ATOM 1518 C CA . VAL A 1 184 ? 9.829 -13.622 -16.956 1.00 85.00 184 VAL A CA 1
ATOM 1519 C C . VAL A 1 184 ? 9.662 -14.846 -16.071 1.00 85.00 184 VAL A C 1
ATOM 1521 O O . VAL A 1 184 ? 8.556 -15.180 -15.663 1.00 85.00 184 VAL A O 1
ATOM 1524 N N . SER A 1 185 ? 10.772 -15.513 -15.768 1.00 82.00 185 SER A N 1
ATOM 1525 C CA . SER A 1 185 ? 10.820 -16.674 -14.878 1.00 82.00 185 SER A CA 1
ATOM 1526 C C . SER A 1 185 ? 11.985 -16.503 -13.911 1.00 82.00 185 SER A C 1
ATOM 1528 O O . SER A 1 185 ? 13.050 -17.094 -14.080 1.00 82.00 185 SER A O 1
ATOM 1530 N N . THR A 1 186 ? 11.799 -15.638 -12.919 1.00 80.31 186 THR A N 1
ATOM 1531 C CA . THR A 1 186 ? 12.759 -15.425 -11.829 1.00 80.31 186 THR A CA 1
ATOM 1532 C C . THR A 1 186 ? 12.167 -15.936 -10.514 1.00 80.31 186 THR A C 1
ATOM 1534 O O . THR A 1 186 ? 10.942 -15.999 -10.396 1.00 80.31 186 THR A O 1
ATOM 1537 N N . PRO A 1 187 ? 12.988 -16.244 -9.490 1.00 80.00 187 PRO A N 1
ATOM 1538 C CA . PRO A 1 187 ? 12.481 -16.666 -8.180 1.00 80.00 187 PRO A CA 1
ATOM 1539 C C . PRO A 1 187 ? 11.525 -15.663 -7.512 1.00 80.00 187 PRO A C 1
ATOM 1541 O O . PRO A 1 187 ? 10.766 -16.045 -6.629 1.00 80.00 187 PRO A O 1
ATOM 1544 N N . PHE A 1 188 ? 11.572 -14.390 -7.919 1.00 74.94 188 PHE A N 1
ATOM 1545 C CA . PHE A 1 188 ? 10.815 -13.296 -7.307 1.00 74.94 188 PHE A CA 1
ATOM 1546 C C . PHE A 1 188 ? 9.602 -12.859 -8.136 1.00 74.94 188 PHE A C 1
ATOM 1548 O O . PHE A 1 188 ? 8.597 -12.432 -7.578 1.00 74.94 188 PHE A O 1
ATOM 1555 N N . ILE A 1 189 ? 9.687 -12.956 -9.466 1.00 73.25 189 ILE A N 1
ATOM 1556 C CA . ILE A 1 189 ? 8.620 -12.590 -10.404 1.00 73.25 189 ILE A CA 1
ATOM 1557 C C . ILE A 1 189 ? 8.545 -13.656 -11.492 1.00 73.25 189 ILE A C 1
ATOM 1559 O O . ILE A 1 189 ? 9.547 -13.952 -12.151 1.00 73.25 189 ILE A O 1
ATOM 1563 N N . THR A 1 190 ? 7.349 -14.202 -11.702 1.00 80.50 190 THR A N 1
ATOM 1564 C CA . THR A 1 190 ? 7.064 -15.142 -12.788 1.00 80.50 190 THR A CA 1
ATOM 1565 C C . THR A 1 190 ? 5.803 -14.716 -13.534 1.00 80.50 190 THR A C 1
ATOM 1567 O O . THR A 1 190 ? 4.804 -14.371 -12.906 1.00 80.50 190 THR A O 1
ATOM 1570 N N . GLY A 1 191 ? 5.843 -14.744 -14.866 1.00 81.94 191 GLY A N 1
ATOM 1571 C CA . GLY A 1 191 ? 4.700 -14.454 -15.731 1.00 81.94 191 GLY A CA 1
ATOM 1572 C C . GLY A 1 191 ? 5.011 -13.486 -16.871 1.00 81.94 191 GLY A C 1
ATOM 1573 O O . GLY A 1 191 ? 6.155 -13.088 -17.094 1.00 81.94 191 GLY A O 1
ATOM 1574 N N . VAL A 1 192 ? 3.965 -13.104 -17.609 1.00 82.44 192 VAL A N 1
ATOM 1575 C CA . VAL A 1 192 ? 4.073 -12.173 -18.739 1.00 82.44 192 VAL A CA 1
ATOM 1576 C C . VAL A 1 192 ? 3.953 -10.735 -18.247 1.00 82.44 192 VAL A C 1
ATOM 1578 O O . VAL A 1 192 ? 2.926 -10.360 -17.685 1.00 82.44 192 VAL A O 1
ATOM 1581 N N . ILE A 1 193 ? 4.974 -9.920 -18.508 1.00 83.88 193 ILE A N 1
ATOM 1582 C CA . ILE A 1 193 ? 5.020 -8.504 -18.120 1.00 83.88 193 ILE A CA 1
ATOM 1583 C C . ILE A 1 193 ? 5.376 -7.612 -19.310 1.00 83.88 193 ILE A C 1
ATOM 1585 O O . ILE A 1 193 ? 5.971 -8.066 -20.286 1.00 83.88 193 ILE A O 1
ATOM 1589 N N . GLU A 1 194 ? 5.008 -6.334 -19.239 1.00 86.12 194 GLU A N 1
ATOM 1590 C CA . GLU A 1 194 ? 5.438 -5.325 -20.211 1.00 86.12 194 GLU A CA 1
ATOM 1591 C C . GLU A 1 194 ? 6.759 -4.696 -19.763 1.00 86.12 194 GLU A C 1
ATOM 1593 O O . GLU A 1 194 ? 6.883 -4.265 -18.618 1.00 86.12 194 GLU A O 1
ATOM 1598 N N . ALA A 1 195 ? 7.734 -4.633 -20.671 1.00 87.88 195 ALA A N 1
ATOM 1599 C CA . ALA A 1 195 ? 9.072 -4.114 -20.407 1.00 87.88 195 ALA A CA 1
ATOM 1600 C C . ALA A 1 195 ? 9.560 -3.199 -21.538 1.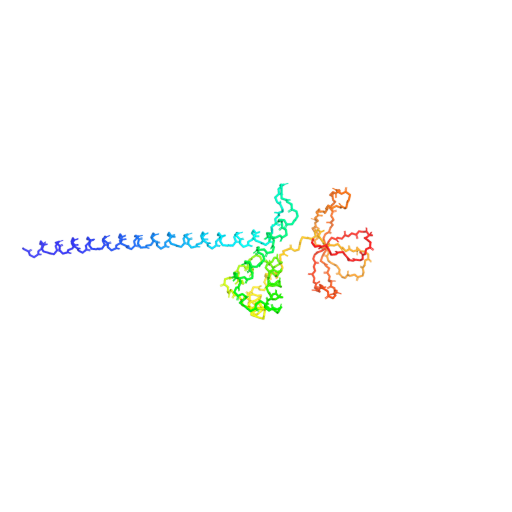00 87.88 195 ALA A C 1
ATOM 1602 O O . ALA A 1 195 ? 9.191 -3.369 -22.707 1.00 87.88 195 ALA A O 1
ATOM 1603 N N . LEU A 1 196 ? 10.431 -2.251 -21.188 1.00 88.94 196 LEU A N 1
ATOM 1604 C CA . LEU A 1 196 ? 11.225 -1.477 -22.132 1.00 88.94 196 LEU A CA 1
ATOM 1605 C C . LEU A 1 196 ? 12.213 -2.370 -22.869 1.00 88.94 196 LEU A C 1
ATOM 1607 O O . LEU A 1 196 ? 12.949 -3.144 -22.262 1.00 88.94 196 LEU A O 1
ATOM 1611 N N . VAL A 1 197 ? 12.280 -2.197 -24.183 1.00 88.75 197 VAL A N 1
ATOM 1612 C CA . VAL A 1 197 ? 13.276 -2.853 -25.026 1.00 88.75 197 VAL A CA 1
ATOM 1613 C C . VAL A 1 197 ? 14.499 -1.947 -25.123 1.00 88.75 197 VAL A C 1
ATOM 1615 O O . VAL A 1 197 ? 14.434 -0.877 -25.732 1.00 88.75 197 VAL A O 1
ATOM 1618 N N . ILE A 1 198 ? 15.612 -2.384 -24.533 1.00 86.62 198 ILE A N 1
ATOM 1619 C CA . ILE A 1 198 ? 16.892 -1.670 -24.558 1.00 86.62 198 ILE A CA 1
ATOM 1620 C C . ILE A 1 198 ? 17.901 -2.460 -25.395 1.00 86.62 198 ILE A C 1
ATOM 1622 O O . ILE A 1 198 ? 17.992 -3.686 -25.305 1.00 86.62 198 ILE A O 1
ATOM 1626 N N . GLU A 1 199 ? 18.665 -1.747 -26.220 1.00 80.31 199 GLU A N 1
ATOM 1627 C CA . GLU A 1 199 ? 19.805 -2.300 -26.950 1.00 80.31 199 GLU A CA 1
ATOM 1628 C C . GLU A 1 199 ? 21.059 -2.145 -26.080 1.00 80.31 199 GLU A C 1
ATOM 1630 O O . GLU A 1 199 ? 21.433 -1.030 -25.723 1.00 80.31 199 GLU A O 1
ATOM 1635 N N . HIS A 1 200 ? 21.676 -3.273 -25.713 1.00 81.06 200 HIS A N 1
ATOM 1636 C CA . HIS A 1 200 ? 22.882 -3.361 -24.873 1.00 81.06 200 HIS A CA 1
ATOM 1637 C C . HIS A 1 200 ? 22.749 -2.853 -23.416 1.00 81.06 200 HIS A C 1
ATOM 1639 O O . HIS A 1 200 ? 23.553 -2.028 -22.977 1.00 81.06 200 HIS A O 1
ATOM 1645 N N . PRO A 1 201 ? 21.768 -3.332 -22.626 1.00 81.19 201 PRO A N 1
ATOM 1646 C CA . PRO A 1 201 ? 21.751 -3.085 -21.184 1.00 81.19 201 PRO A CA 1
ATOM 1647 C C . PRO A 1 201 ? 22.882 -3.837 -20.457 1.00 81.19 201 PRO A C 1
ATOM 1649 O O . PRO A 1 201 ? 23.487 -4.763 -20.993 1.00 81.19 201 PRO A O 1
ATOM 1652 N N . ILE A 1 202 ? 23.138 -3.451 -19.203 1.00 82.31 202 ILE A N 1
ATOM 1653 C CA . ILE A 1 202 ? 24.160 -4.074 -18.337 1.00 82.31 202 ILE A CA 1
ATOM 1654 C C . ILE A 1 202 ? 23.805 -5.537 -18.012 1.00 82.31 202 ILE A C 1
ATOM 1656 O O . ILE A 1 202 ? 24.693 -6.369 -17.841 1.00 82.31 202 ILE A O 1
ATOM 1660 N N . THR A 1 203 ? 22.511 -5.851 -17.928 1.00 84.62 203 THR A N 1
ATOM 1661 C CA . THR A 1 203 ? 21.978 -7.192 -17.659 1.00 84.62 203 THR A CA 1
ATOM 1662 C C . THR A 1 203 ? 20.806 -7.496 -18.583 1.00 84.62 203 THR A C 1
ATOM 1664 O O . THR A 1 203 ? 20.172 -6.586 -19.118 1.00 84.62 203 THR A O 1
ATOM 1667 N N . ASP A 1 204 ? 20.477 -8.779 -18.739 1.00 84.50 204 ASP A N 1
ATOM 1668 C CA . ASP A 1 204 ? 19.389 -9.193 -19.628 1.00 84.50 204 ASP A CA 1
ATOM 1669 C C . ASP A 1 204 ? 18.013 -8.711 -19.166 1.00 84.50 204 ASP A C 1
ATOM 1671 O O . ASP A 1 204 ? 17.167 -8.403 -20.000 1.00 84.50 204 ASP A O 1
ATOM 1675 N N . LEU A 1 205 ? 17.801 -8.595 -17.855 1.00 85.62 205 LEU A N 1
ATOM 1676 C CA . LEU A 1 205 ? 16.580 -8.080 -17.246 1.00 85.62 205 LEU A CA 1
ATOM 1677 C C . LEU A 1 205 ? 16.937 -7.121 -16.105 1.00 85.62 205 LEU A C 1
ATOM 1679 O O . LEU A 1 205 ? 17.780 -7.432 -15.260 1.00 85.62 205 LEU A O 1
ATOM 1683 N N . ILE A 1 206 ? 16.274 -5.970 -16.084 1.00 85.56 206 ILE A N 1
ATOM 1684 C CA . ILE A 1 206 ? 16.347 -4.950 -15.040 1.00 85.56 206 ILE A CA 1
ATOM 1685 C C . ILE A 1 206 ? 14.925 -4.749 -14.517 1.00 85.56 206 ILE A C 1
ATOM 1687 O O . ILE A 1 206 ? 14.021 -4.438 -15.292 1.00 85.56 206 ILE A O 1
ATOM 1691 N N . ILE A 1 207 ? 14.735 -4.925 -13.211 1.00 82.38 207 ILE A N 1
ATOM 1692 C CA . ILE A 1 207 ? 13.475 -4.657 -12.511 1.00 82.38 207 ILE A CA 1
ATOM 1693 C C . ILE A 1 207 ? 13.775 -3.601 -11.446 1.00 82.38 207 ILE A C 1
ATOM 1695 O O . ILE A 1 207 ? 14.451 -3.879 -10.457 1.00 82.38 207 ILE A O 1
ATOM 1699 N N . GLY A 1 208 ? 13.318 -2.381 -11.693 1.00 71.50 208 GLY A N 1
ATOM 1700 C CA . GLY A 1 208 ? 13.284 -1.282 -10.739 1.00 71.50 208 GLY A CA 1
ATOM 1701 C C . GLY A 1 208 ? 12.026 -1.344 -9.875 1.00 71.50 208 GLY A C 1
ATOM 1702 O O . GLY A 1 208 ? 11.010 -1.907 -10.286 1.00 71.50 208 GLY A O 1
ATOM 1703 N N . ASN A 1 209 ? 12.124 -0.767 -8.679 1.00 55.28 209 ASN A N 1
ATOM 1704 C CA . ASN A 1 209 ? 10.997 -0.562 -7.768 1.00 55.28 209 ASN A CA 1
ATOM 1705 C C . ASN A 1 209 ? 10.224 0.693 -8.189 1.00 55.28 209 ASN A C 1
ATOM 1707 O O . ASN A 1 209 ? 10.881 1.749 -8.322 1.00 55.28 209 ASN A O 1
#

Radius of gyration: 28.67 Å; chains: 1; bounding box: 99×39×53 Å

Foldseek 3Di:
DVVVVVVVVVVVVVVVVVVVVVVVVVVVVVVVVVVVVVVVVVVVVVVLLVCLVDPDDDPPDDPVRSVVSNVVSVVVNCVVLVVVVPDPQQVVFVVVLVVQLVWFDVVLSVQLVVVSDSGVVVSVVSSVVVCVVCVPDDGGDQPPQLQKAFEPPDPWDKAFPVDWDWHQDPVRDIDIFTKIWTADDDPVDGGTHIHGYDHDDPDRIGGGD

Secondary structure (DSSP, 8-state):
-HHHHHHHHHHHHHHHHHHHHHHHHHHHHHHHHHHHHHHHHHHHHHHHHHHHHSPPPPTT--HHHHHHHHHHHHHHHHHHTT-TT--HHHHHHHHHHHHHHHHB-HHHHHHHHTT--SSHHHHHHHHHHHHHH-TTS-SB----GGGEEEETTSS--EEEEEEEEEEE-TTS-EEEEEEEEEEEE-SS-EEEEEEEEESS-SSSEEE--

Organism: Elysia chlorotica (NCBI:txid188477)

Sequence (209 aa):
MLEREEKKKQLEHEEKKKQLEHEDKQKQLEHEEKKKQLEHEEKKKELELQEKKQATPLESQDIDSFVTRVKMLFDAWIELDGCEAKTFDQLRDLMIREQLYRSLDDDLVVFIRERTPKNIEELISIVHTYVGAHPDKTLGKRFNVGNVAYNKGATTTNTHVGRYTSCTMFDGSARKFPIAKINVSTPFITGVIEALVIEHPITDLIIGN